Protein AF-0000000076839602 (afdb_homodimer)

Foldseek 3Di:
DCPPPPLLQAAEEEEAEPDDDDPVLLLVCVLQVPLAPDDQSHDNVRYHYHYYHPPPQQQQVLVVVQLVLCVVVVAAEEEEEAPVVCVVPPHDDDPPPDRDPSSVVRYHYDHDQASVRVSVCSRCQVVDPGHGSYYYYYHVVNRYDPVVVVVSRVVVD/DCPPPPLLQAAEEEEAEPDPDDPVLLLVCVLQVPLAPPDQSHDNVRYHYHYYHPPPQQQQVLVVVQLVLCVVVVAAEEEEEAPVVCVVPPHDDDPPPDRDPSSVVRYHYDHDQASVVVSVCSRCQVVDPGHGSYYYYYHVVNRYDPVVRVVSRVVVD

Secondary structure (DSSP, 8-state):
----------EEEEEEE--TT--HHHHHHHHHHHH-SS--SS-GGGEEEEEE-TTSSHHHHHHHHHHHHHHHHSS-EEEEE-HHHHHHS-----TTB---HHHHTTEEEEE--SHHHHHHHHHTGGG-SS--SEEEETTGGGGS-HHHHHHHHHTT-/----------EEEEEEE--SS--HHHHHHHHHHHH-SS--SS-GGGEEEEEE-TTSSHHHHHHHHHHHHHHHHSS-EEEEE-HHHHHHS-----TTB---HHHHTTEEEEE--SHHHHHHHHHTGGG-SS--SEEEETTGGGGS-HHHHHHHHHTT-

InterPro domains:
  IPR027417 P-loop containing nucleoside triphosphate hydrolase [G3DSA:3.40.50.300] (38-150)
  IPR027417 P-loop containing nucleoside triphosphate hydrolase [SSF52540] (46-145)

pLDDT: mean 78.73, std 17.62, range [21.0, 97.44]

Nearest PDB structures (foldseek):
  5im4-assembly1_M  TM=3.358E-01  e=5.693E+00  Candida albicans P37005

Organism: Aegilops tauschii subsp. strangulata (NCBI:txid200361)

Solvent-accessible surface area (backbone atoms only — not comparable to full-atom values): 17401 Å² total; per-residue (Å²): 132,82,71,64,82,70,69,75,65,33,35,36,38,35,26,32,66,58,56,99,77,68,71,63,63,63,47,52,50,52,51,52,61,64,49,29,92,53,79,48,83,44,51,85,64,34,46,27,39,37,34,19,34,83,90,71,51,63,59,22,51,51,50,49,50,43,49,40,49,15,59,72,68,72,35,37,20,39,41,35,32,38,62,70,56,46,72,76,48,59,60,66,69,49,85,57,38,53,69,51,67,74,39,55,70,26,50,43,76,41,75,44,81,36,48,66,50,52,45,54,52,54,51,47,50,82,71,53,88,75,75,38,45,27,42,34,34,53,48,50,64,70,30,46,52,71,72,56,47,49,55,52,56,52,66,78,103,132,81,71,63,81,70,71,73,66,36,36,35,38,36,28,33,66,55,57,94,80,67,69,62,64,60,44,51,50,50,51,51,61,65,50,30,91,52,78,48,83,44,53,83,64,35,46,26,40,38,35,19,34,83,92,72,51,63,58,22,53,51,51,49,48,43,50,40,48,15,59,72,68,71,34,37,20,39,41,34,30,35,61,70,54,46,71,76,50,61,60,64,70,49,82,56,37,53,70,50,67,74,38,55,71,26,51,44,76,43,74,43,81,37,48,66,50,54,44,53,53,54,52,48,49,83,71,51,88,75,74,38,46,27,41,34,34,56,46,50,63,72,31,47,51,73,70,55,48,49,57,55,56,52,66,79,102

Radius of gyration: 19.38 Å; Cα contacts (8 Å, |Δi|>4): 502; chains: 2; bounding box: 63×54×52 Å

Sequence (314 aa):
FYRTAHRHRCLLLISATKSLRLPNISMAERFFSGTSTAAPPFDDAGIILLSGPPCCGKTSLLFQFAINRAAESGRHVVFICSKGRLENSPPFLSQGVEPSLSVLQRIQIKYIEDDEGIRKYFAAFHLLDDFPAAVIVDDFTGFFSERCYHFFLSADHFYRTAHRHRCLLLISATKSLRLPNISMAERFFSGTSTAAPPFDDAGIILLSGPPCCGKTSLLFQFAINRAAESG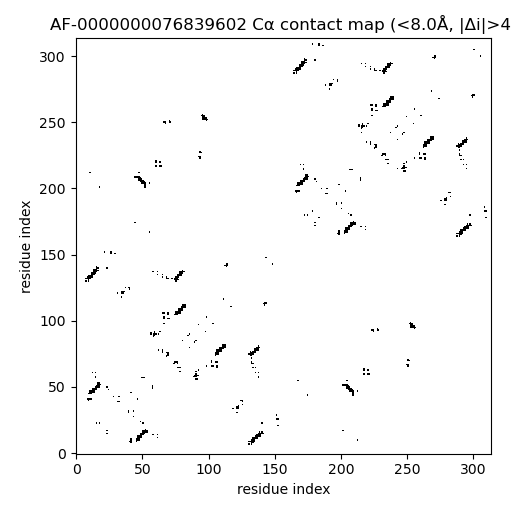RHVVFICSKGRLENSPPFLSQGVEPSLSVLQRIQIKYIEDDEGIRKYFAAFHLLDDFPAAVIVDDFTGFFSERCYHFFLSADH

Structure (mmCIF, N/CA/C/O backbone):
data_AF-0000000076839602-model_v1
#
loop_
_entity.id
_entity.type
_entity.pdbx_description
1 polymer 'AAA+ ATPase domain-containing protein'
#
loop_
_atom_site.group_PDB
_atom_site.id
_atom_site.type_symbol
_atom_site.label_atom_id
_atom_site.label_alt_id
_atom_site.label_comp_id
_atom_site.label_asym_id
_atom_site.label_entity_id
_atom_site.label_seq_id
_atom_site.pdbx_PDB_ins_code
_atom_site.Cartn_x
_atom_site.Cartn_y
_atom_site.Cartn_z
_atom_site.occupancy
_atom_site.B_iso_or_equiv
_atom_site.auth_seq_id
_atom_site.auth_comp_id
_atom_site.auth_asym_id
_atom_site.auth_atom_id
_atom_site.pdbx_PDB_model_num
ATOM 1 N N . PHE A 1 1 ? 33.469 11.156 9.117 1 21.14 1 PHE A N 1
ATOM 2 C CA . PHE A 1 1 ? 32.312 10.234 9.148 1 21.14 1 PHE A CA 1
ATOM 3 C C . PHE A 1 1 ? 31.031 10.961 8.797 1 21.14 1 PHE A C 1
ATOM 5 O O . PHE A 1 1 ? 30.5 11.727 9.602 1 21.14 1 PHE A O 1
ATOM 12 N N . TYR A 1 2 ? 30.984 11.727 7.695 1 21 2 TYR A N 1
ATOM 13 C CA . TYR A 1 2 ? 30.031 12.68 7.133 1 21 2 TYR A CA 1
ATOM 14 C C . TYR A 1 2 ? 28.609 12.109 7.148 1 21 2 TYR A C 1
ATOM 16 O O . TYR A 1 2 ? 28.312 11.148 6.434 1 21 2 TYR A O 1
ATOM 24 N N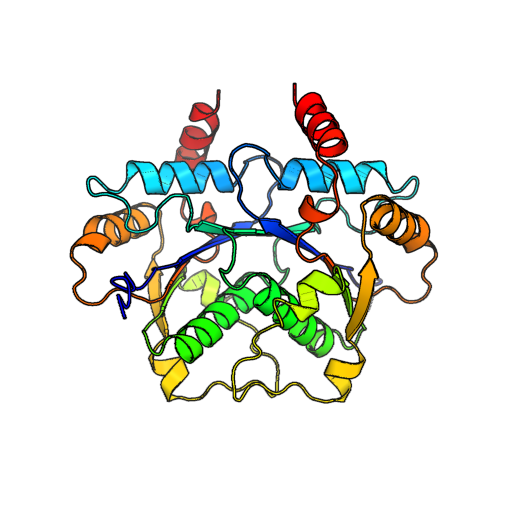 . ARG A 1 3 ? 28.141 11.766 8.352 1 29.61 3 ARG A N 1
ATOM 25 C CA . ARG A 1 3 ? 26.75 11.523 8.68 1 29.61 3 ARG A CA 1
ATOM 26 C C . ARG A 1 3 ? 25.828 12.461 7.898 1 29.61 3 ARG A C 1
ATOM 28 O O . ARG A 1 3 ? 25.844 13.68 8.117 1 29.61 3 ARG A O 1
ATOM 35 N N . THR A 1 4 ? 25.938 12.445 6.574 1 34.78 4 THR A N 1
ATOM 36 C CA . THR A 1 4 ? 25.141 13.25 5.648 1 34.78 4 THR A CA 1
ATOM 37 C C . THR A 1 4 ? 23.844 13.695 6.305 1 34.78 4 THR A C 1
ATOM 39 O O . THR A 1 4 ? 23.297 12.992 7.152 1 34.78 4 THR A O 1
ATOM 42 N N . ALA A 1 5 ? 23.656 14.922 6.57 1 35.88 5 ALA A N 1
ATOM 43 C CA . ALA A 1 5 ? 22.5 15.609 7.109 1 35.88 5 ALA A CA 1
ATOM 44 C C . ALA A 1 5 ? 21.219 14.836 6.805 1 35.88 5 ALA A C 1
ATOM 46 O O . ALA A 1 5 ? 20.812 14.711 5.645 1 35.88 5 ALA A O 1
ATOM 47 N N . HIS A 1 6 ? 20.844 13.727 7.391 1 39.16 6 HIS A N 1
ATOM 48 C CA . HIS A 1 6 ? 19.703 12.812 7.406 1 39.16 6 HIS A CA 1
ATOM 49 C C . HIS A 1 6 ? 18.391 13.562 7.238 1 39.16 6 HIS A C 1
ATOM 51 O O . HIS A 1 6 ? 17.828 14.047 8.219 1 39.16 6 HIS A O 1
ATOM 57 N N . ARG A 1 7 ? 18.391 14.688 6.453 1 46.5 7 ARG A N 1
ATOM 58 C CA . ARG A 1 7 ? 17.094 15.289 6.145 1 46.5 7 ARG A CA 1
ATOM 59 C C . ARG A 1 7 ? 15.977 14.266 6.281 1 46.5 7 ARG A C 1
ATOM 61 O O . ARG A 1 7 ? 15.984 13.234 5.609 1 46.5 7 ARG A O 1
ATOM 68 N N . HIS A 1 8 ? 15.594 14.117 7.5 1 57.19 8 HIS A N 1
ATOM 69 C CA . HIS A 1 8 ? 14.5 13.266 7.957 1 57.19 8 HIS A CA 1
ATOM 70 C C . HIS A 1 8 ? 13.375 13.211 6.93 1 57.19 8 HIS A C 1
ATOM 72 O O . HIS A 1 8 ? 12.664 14.203 6.73 1 57.19 8 HIS A O 1
ATOM 78 N N . ARG A 1 9 ? 13.547 12.383 5.902 1 71.25 9 ARG A N 1
ATOM 79 C CA . ARG A 1 9 ? 12.688 12.219 4.73 1 71.25 9 ARG A CA 1
ATOM 80 C C . ARG A 1 9 ? 11.242 11.961 5.141 1 71.25 9 ARG A C 1
ATOM 82 O O . ARG A 1 9 ? 10.977 11.07 5.953 1 71.25 9 ARG A O 1
ATOM 89 N N . CYS A 1 10 ? 10.477 13.047 4.973 1 86.69 10 CYS A N 1
ATOM 90 C CA . CYS A 1 10 ? 9.031 12.883 5.156 1 86.69 10 CYS A CA 1
ATOM 91 C C . CYS A 1 10 ? 8.406 12.18 3.961 1 86.69 10 CYS A C 1
ATOM 93 O O . CYS A 1 10 ? 8.438 12.695 2.844 1 86.69 10 CYS A O 1
ATOM 95 N N . LEU A 1 11 ? 7.977 10.969 4.203 1 89 11 LEU A N 1
ATOM 96 C CA . LEU A 1 11 ? 7.309 10.234 3.137 1 89 11 LEU A CA 1
ATOM 97 C C . LEU A 1 11 ? 5.848 10.648 3.016 1 89 11 LEU A C 1
ATOM 99 O O . LEU A 1 11 ? 5.188 10.922 4.023 1 89 11 LEU A O 1
ATOM 103 N N . LEU A 1 12 ? 5.422 10.781 1.768 1 91.19 12 LEU A N 1
ATOM 104 C CA . LEU A 1 12 ? 4.004 11 1.506 1 91.19 12 LEU A CA 1
ATOM 105 C C . LEU A 1 12 ? 3.363 9.742 0.917 1 91.19 12 LEU A C 1
ATOM 107 O O . LEU A 1 12 ? 3.768 9.281 -0.152 1 91.19 12 LEU A O 1
ATOM 111 N N . LEU A 1 13 ? 2.463 9.141 1.661 1 93.12 13 LEU A N 1
ATOM 112 C CA . LEU A 1 13 ? 1.705 7.977 1.21 1 93.12 13 LEU A CA 1
ATOM 113 C C . LEU A 1 13 ? 0.245 8.344 0.964 1 93.12 13 LEU A C 1
ATOM 115 O O . LEU A 1 13 ? -0.439 8.828 1.868 1 93.12 13 LEU A O 1
ATOM 119 N N . ILE A 1 14 ? -0.219 8.133 -0.262 1 92.81 14 ILE A N 1
ATOM 120 C CA . ILE A 1 14 ? -1.594 8.461 -0.619 1 92.81 14 ILE A CA 1
ATOM 121 C C . ILE A 1 14 ? -2.309 7.211 -1.132 1 92.81 14 ILE A C 1
ATOM 123 O O . ILE A 1 14 ? -1.711 6.391 -1.832 1 92.81 14 ILE A O 1
ATOM 127 N N . SER A 1 15 ? -3.557 7.023 -0.733 1 92.69 15 SER A N 1
ATOM 128 C CA . SER A 1 15 ? -4.375 5.984 -1.344 1 92.69 15 SER A CA 1
ATOM 129 C C . SER A 1 15 ? -5.473 6.582 -2.217 1 92.69 15 SER A C 1
ATOM 131 O O . SER A 1 15 ? -5.883 7.727 -2.01 1 92.69 15 SER A O 1
ATOM 133 N N . ALA A 1 16 ? -5.812 5.809 -3.23 1 88.56 16 ALA A N 1
ATOM 134 C CA . ALA A 1 16 ? -6.887 6.215 -4.133 1 88.56 16 ALA A CA 1
ATOM 135 C C . ALA A 1 16 ? -7.68 5.008 -4.621 1 88.56 16 ALA A C 1
ATOM 137 O O . ALA A 1 16 ? -7.141 3.904 -4.734 1 88.56 16 ALA A O 1
ATOM 138 N N . THR A 1 17 ? -8.969 5.113 -4.715 1 81.62 17 THR A N 1
ATOM 139 C CA . THR A 1 17 ? -9.805 4.066 -5.293 1 81.62 17 THR A CA 1
ATOM 140 C C . THR A 1 17 ? -9.719 4.094 -6.816 1 81.62 17 THR A C 1
ATOM 142 O O . THR A 1 17 ? -9.742 5.164 -7.426 1 81.62 17 THR A O 1
ATOM 145 N N . LYS A 1 18 ? -9.172 2.779 -7.336 1 66.81 18 LYS A N 1
ATOM 146 C CA . LYS A 1 18 ? -9.078 2.619 -8.781 1 66.81 18 LYS A CA 1
ATOM 147 C C . LYS A 1 18 ? -10.438 2.791 -9.445 1 66.81 18 LYS A C 1
ATOM 149 O O . LYS A 1 18 ? -11.43 2.197 -9.008 1 66.81 18 LYS A O 1
ATOM 154 N N . SER A 1 19 ? -10.977 3.807 -9.602 1 55.72 19 SER A N 1
ATOM 155 C CA . SER A 1 19 ? -12.117 3.848 -10.508 1 55.72 19 SER A CA 1
ATOM 156 C C . SER A 1 19 ? -11.664 3.898 -11.961 1 55.72 19 SER A C 1
ATOM 158 O O . SER A 1 19 ? -10.5 4.168 -12.25 1 55.72 19 SER A O 1
ATOM 160 N N . LEU A 1 20 ? -12.438 3.342 -13.023 1 47 20 LEU A N 1
ATOM 161 C CA . LEU A 1 20 ? -12.25 3.26 -14.469 1 47 20 LEU A CA 1
ATOM 162 C C . LEU A 1 20 ? -11.18 4.242 -14.93 1 47 20 LEU A C 1
ATOM 164 O O . LEU A 1 20 ? -10.539 4.027 -15.969 1 47 20 LEU A O 1
ATOM 168 N N . ARG A 1 21 ? -11.297 5.512 -14.852 1 41.84 21 ARG A N 1
ATOM 169 C CA . ARG A 1 21 ? -10.773 6.512 -15.773 1 41.84 21 ARG A CA 1
ATOM 170 C C . ARG A 1 21 ? -9.453 7.094 -15.266 1 41.84 21 ARG A C 1
ATOM 172 O O . ARG A 1 21 ? -8.789 7.848 -15.977 1 41.84 21 ARG A O 1
ATOM 179 N N . LEU A 1 22 ? -9.133 7.676 -14.062 1 47.19 22 LEU A N 1
ATOM 180 C CA . LEU A 1 22 ? -8.156 8.742 -13.875 1 47.19 22 LEU A CA 1
ATOM 181 C C . LEU A 1 22 ? -6.859 8.188 -13.289 1 47.19 22 LEU A C 1
ATOM 183 O O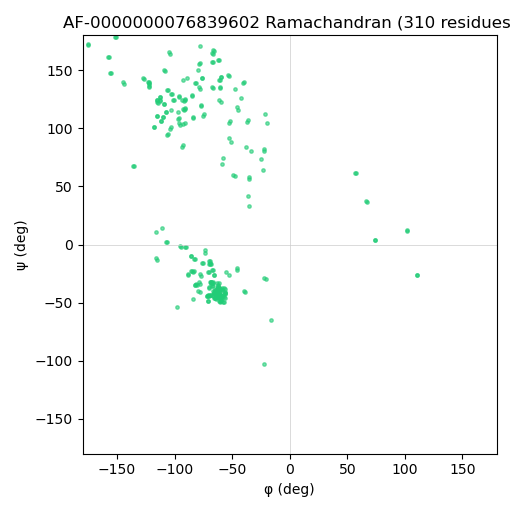 . LEU A 1 22 ? -6.887 7.414 -12.328 1 47.19 22 LEU A O 1
ATOM 187 N N . PRO A 1 23 ? -5.824 8.336 -14.156 1 52.59 23 PRO A N 1
ATOM 188 C CA . PRO A 1 23 ? -4.5 7.996 -13.625 1 52.59 23 PRO A CA 1
ATOM 189 C C . PRO A 1 23 ? -4.188 8.719 -12.32 1 52.59 23 PRO A C 1
ATOM 191 O O . PRO A 1 23 ? -4.074 9.945 -12.297 1 52.59 23 PRO A O 1
ATOM 194 N N . ASN A 1 24 ? -4.457 8.219 -11.039 1 60.06 24 ASN A N 1
ATOM 195 C CA . ASN A 1 24 ? -4.422 8.766 -9.695 1 60.06 24 ASN A CA 1
ATOM 196 C C . ASN A 1 24 ? -3.053 9.352 -9.359 1 60.06 24 ASN A C 1
ATOM 198 O O . ASN A 1 24 ? -2.961 10.406 -8.727 1 60.06 24 ASN A O 1
ATOM 202 N N . ILE A 1 25 ? -2.02 8.898 -10.031 1 69.06 25 ILE A N 1
ATOM 203 C CA . ILE A 1 25 ? -0.701 9.375 -9.625 1 69.06 25 ILE A CA 1
ATOM 204 C C . ILE A 1 25 ? -0.453 10.766 -10.211 1 69.06 25 ILE A C 1
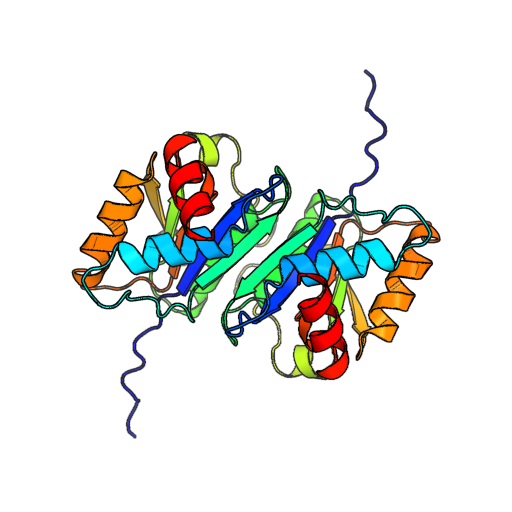ATOM 206 O O . ILE A 1 25 ? 0.124 11.625 -9.547 1 69.06 25 ILE A O 1
ATOM 210 N N . SER A 1 26 ? -0.88 10.914 -11.43 1 70.12 26 SER A N 1
ATOM 211 C CA . SER A 1 26 ? -0.687 12.211 -12.078 1 70.12 26 SER A CA 1
ATOM 212 C C . SER A 1 26 ? -1.43 13.312 -11.336 1 70.12 26 SER A C 1
ATOM 214 O O . SER A 1 26 ? -0.924 14.43 -11.211 1 70.12 26 SER A O 1
ATOM 216 N N . MET A 1 27 ? -2.6 12.977 -10.836 1 73.69 27 MET A N 1
ATOM 217 C CA . MET A 1 27 ? -3.385 13.961 -10.094 1 73.69 27 MET A CA 1
ATOM 218 C C . MET A 1 27 ? -2.668 14.367 -8.812 1 73.69 27 MET A C 1
ATOM 220 O O . MET A 1 27 ? -2.59 15.555 -8.484 1 73.69 27 MET A O 1
ATOM 224 N N . ALA A 1 28 ? -2.189 13.359 -8.133 1 76.38 28 ALA A N 1
ATOM 225 C CA . ALA A 1 28 ? -1.486 13.625 -6.883 1 76.38 28 ALA A CA 1
ATOM 226 C C . ALA A 1 28 ? -0.243 14.477 -7.121 1 76.38 28 ALA A C 1
ATOM 228 O O . ALA A 1 28 ? 0.012 15.438 -6.391 1 76.38 28 ALA A O 1
ATOM 229 N N . GLU A 1 29 ? 0.47 14.125 -8.117 1 75.81 29 GLU A N 1
ATOM 230 C CA . GLU A 1 29 ? 1.682 14.875 -8.445 1 75.81 29 GLU A CA 1
ATOM 231 C C . GLU A 1 29 ? 1.363 16.328 -8.766 1 75.81 29 GLU A C 1
ATOM 233 O O . GLU A 1 29 ? 2.053 17.234 -8.305 1 75.81 29 GLU A O 1
ATOM 238 N N . ARG A 1 30 ? 0.396 16.562 -9.539 1 76 30 ARG A N 1
ATOM 239 C CA . ARG A 1 30 ? 0.004 17.922 -9.914 1 76 30 ARG A CA 1
ATOM 240 C C . ARG A 1 30 ? -0.477 18.703 -8.703 1 76 30 ARG A C 1
ATOM 242 O O . ARG A 1 30 ? -0.178 19.891 -8.578 1 76 30 ARG A O 1
ATOM 249 N N . PHE A 1 31 ? -1.227 18.031 -7.992 1 77.44 31 PHE A N 1
ATOM 250 C CA . PHE A 1 31 ? -1.774 18.688 -6.809 1 77.44 31 PHE A CA 1
ATOM 251 C C . PHE A 1 31 ? -0.658 19.156 -5.883 1 77.44 31 PHE A C 1
ATOM 253 O O . PHE A 1 31 ? -0.656 20.297 -5.434 1 77.44 31 PHE A O 1
ATOM 260 N N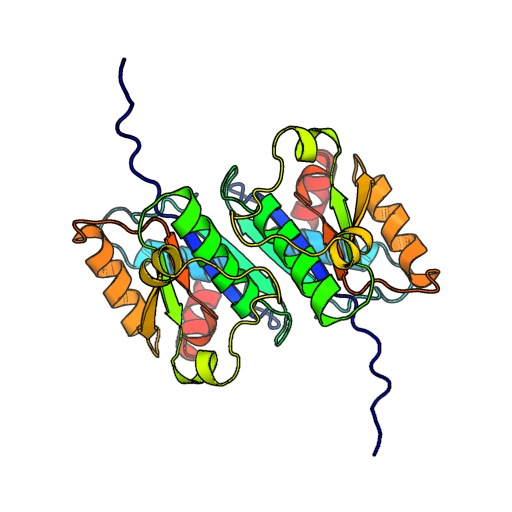 . PHE A 1 32 ? 0.272 18.312 -5.629 1 77.88 32 PHE A N 1
ATOM 261 C CA . PHE A 1 32 ? 1.293 18.625 -4.633 1 77.88 32 PHE A CA 1
ATOM 262 C C . PHE A 1 32 ? 2.428 19.422 -5.258 1 77.88 32 PHE A C 1
ATOM 264 O O . PHE A 1 32 ? 3.205 20.062 -4.547 1 77.88 32 PHE A O 1
ATOM 271 N N . SER A 1 33 ? 2.57 19.312 -6.543 1 71.69 33 SER A N 1
ATOM 272 C CA . SER A 1 33 ? 3.533 20.188 -7.207 1 71.69 33 SER A CA 1
ATOM 273 C C . SER A 1 33 ? 3.051 21.641 -7.215 1 71.69 33 SER A C 1
ATOM 275 O O . SER A 1 33 ? 3.859 22.562 -7.195 1 71.69 33 SER A O 1
ATOM 277 N N . GLY A 1 34 ? 1.78 21.797 -7.383 1 63.5 34 GLY A N 1
ATOM 278 C CA . GLY A 1 34 ? 1.232 23.141 -7.492 1 63.5 34 GLY A CA 1
ATOM 279 C C . GLY A 1 34 ? 1.022 23.812 -6.148 1 63.5 34 GLY A C 1
ATOM 280 O O . GLY A 1 34 ? 0.816 25.031 -6.082 1 63.5 34 GLY A O 1
ATOM 281 N N . THR A 1 35 ? 0.708 23.094 -5.223 1 56.53 35 THR A N 1
ATOM 282 C CA . THR A 1 35 ? 0.281 23.672 -3.953 1 56.53 35 THR A CA 1
ATOM 283 C C . THR A 1 35 ? 1.433 24.406 -3.283 1 56.53 35 THR A C 1
ATOM 285 O O . THR A 1 35 ? 1.208 25.312 -2.48 1 56.53 35 THR A O 1
ATOM 288 N N . SER A 1 36 ? 2.676 23.797 -3.258 1 53.84 36 SER A N 1
ATOM 289 C CA . SER A 1 36 ? 3.617 24.484 -2.375 1 53.84 36 SER A CA 1
ATOM 290 C C . SER A 1 36 ? 4.406 25.547 -3.129 1 53.84 36 SER A C 1
ATOM 292 O O . SER A 1 36 ? 4.953 25.281 -4.199 1 53.84 36 SER A O 1
ATOM 294 N N . THR A 1 37 ? 4.102 26.844 -2.965 1 51.75 37 THR A N 1
ATOM 295 C CA . THR A 1 37 ? 5.051 27.891 -3.314 1 51.75 37 THR A CA 1
ATOM 296 C C . THR A 1 37 ? 6.473 27.484 -2.92 1 51.75 37 THR A C 1
ATOM 298 O O . THR A 1 37 ? 7.441 27.922 -3.547 1 51.75 37 THR A O 1
ATOM 301 N N . ALA A 1 38 ? 6.684 26.875 -1.819 1 55.12 38 ALA A N 1
ATOM 302 C CA . ALA A 1 38 ? 7.977 26.391 -1.348 1 55.12 38 ALA A CA 1
ATOM 303 C C . ALA A 1 38 ? 8.195 24.938 -1.758 1 55.12 38 ALA A C 1
ATOM 305 O O . ALA A 1 38 ? 7.246 24.234 -2.111 1 55.12 38 ALA A O 1
ATOM 306 N N . ALA A 1 39 ? 9.328 24.609 -2.102 1 54.03 39 ALA A N 1
ATOM 307 C CA . ALA A 1 39 ? 9.75 23.281 -2.545 1 54.03 39 ALA A CA 1
ATOM 308 C C . ALA A 1 39 ? 9.039 22.188 -1.761 1 54.03 39 ALA A C 1
ATOM 310 O O . ALA A 1 39 ? 8.984 22.234 -0.529 1 54.03 39 ALA A O 1
ATOM 311 N N . PRO A 1 40 ? 8.062 21.547 -2.449 1 55.59 40 PRO A N 1
ATOM 312 C CA . PRO A 1 40 ? 7.363 20.516 -1.685 1 55.59 40 PRO A CA 1
ATOM 313 C C . PRO A 1 40 ? 8.32 19.609 -0.909 1 55.59 40 PRO A C 1
ATOM 315 O O . PRO A 1 40 ? 9.43 19.344 -1.371 1 55.59 40 PRO A O 1
ATOM 318 N N . PRO A 1 41 ? 8.18 19.625 0.457 1 55.75 41 PRO A N 1
ATOM 319 C CA . PRO A 1 41 ? 9.102 18.812 1.259 1 55.75 41 PRO A CA 1
ATOM 320 C C . PRO A 1 41 ? 9.273 17.406 0.711 1 55.75 41 PRO A C 1
ATOM 322 O O . PRO A 1 41 ? 10.148 16.656 1.173 1 55.75 41 PRO A O 1
ATOM 325 N N . PHE A 1 42 ? 8.219 17.016 -0.15 1 57.78 42 PHE A N 1
ATOM 326 C CA . PHE A 1 42 ? 8.406 15.672 -0.709 1 57.78 42 PHE A CA 1
ATOM 327 C C . PHE A 1 42 ? 8.789 15.758 -2.182 1 57.78 42 PHE A C 1
ATOM 329 O O . PHE A 1 42 ? 8.219 16.547 -2.936 1 57.78 42 PHE A O 1
ATOM 336 N N . ASP A 1 43 ? 10 15.734 -2.402 1 55.66 43 ASP A N 1
ATOM 337 C CA . ASP A 1 43 ? 10.312 15.625 -3.822 1 55.66 43 ASP A CA 1
ATOM 338 C C . ASP A 1 43 ? 9.477 14.531 -4.484 1 55.66 43 ASP A C 1
ATOM 340 O O . ASP A 1 43 ? 9.016 13.602 -3.82 1 55.66 43 ASP A O 1
ATOM 344 N N . ASP A 1 44 ? 8.797 14.703 -5.715 1 55.72 44 ASP A N 1
ATOM 345 C CA . ASP A 1 44 ? 8.086 13.688 -6.488 1 55.72 44 ASP A CA 1
ATOM 346 C C . ASP A 1 44 ? 8.586 12.289 -6.145 1 55.72 44 ASP A C 1
ATOM 348 O O . ASP A 1 44 ? 7.805 11.336 -6.121 1 55.72 44 ASP A O 1
ATOM 352 N N . ALA A 1 45 ? 9.867 12.328 -5.762 1 57.12 45 ALA A N 1
ATOM 353 C CA . ALA A 1 45 ? 10.547 11.062 -5.523 1 57.12 45 ALA A CA 1
ATOM 354 C C . ALA A 1 45 ? 10.07 10.422 -4.223 1 57.12 45 ALA A C 1
ATOM 356 O O . ALA A 1 45 ? 10.211 9.211 -4.035 1 57.12 45 ALA A O 1
ATOM 357 N N . GLY A 1 46 ? 9.219 11.188 -3.531 1 74.06 46 GLY A N 1
ATOM 358 C CA . GLY A 1 46 ? 8.914 10.625 -2.227 1 74.06 46 GLY A CA 1
ATOM 359 C C . GLY A 1 46 ? 7.461 10.242 -2.061 1 74.06 46 GLY A C 1
ATOM 360 O O . GLY A 1 46 ? 7.02 9.922 -0.954 1 74.06 46 GLY A O 1
ATOM 361 N N . ILE A 1 47 ? 6.66 10.234 -3.182 1 84.19 47 ILE A N 1
ATOM 362 C CA . ILE A 1 47 ? 5.234 9.945 -3.098 1 84.19 47 ILE A CA 1
ATOM 363 C C . ILE A 1 47 ? 4.996 8.453 -3.297 1 84.19 47 ILE A C 1
ATOM 365 O O . ILE A 1 47 ? 5.43 7.875 -4.297 1 84.19 47 ILE A O 1
ATOM 369 N N . ILE A 1 48 ? 4.379 7.887 -2.346 1 90.19 48 ILE A N 1
ATOM 370 C CA . ILE A 1 48 ? 3.932 6.5 -2.432 1 90.19 48 ILE A CA 1
ATOM 371 C C . ILE A 1 48 ? 2.432 6.457 -2.713 1 90.19 48 ILE A C 1
ATOM 373 O O . ILE A 1 48 ? 1.649 7.145 -2.051 1 90.19 48 ILE A O 1
ATOM 377 N N . LEU A 1 49 ? 2.039 5.715 -3.689 1 90.06 49 LEU A N 1
ATOM 378 C CA . LEU A 1 49 ? 0.636 5.621 -4.074 1 90.06 49 LEU A CA 1
ATOM 379 C C . LEU A 1 49 ? 0.104 4.211 -3.859 1 90.06 49 LEU A C 1
ATOM 381 O O . LEU A 1 49 ? 0.699 3.238 -4.332 1 90.06 49 LEU A O 1
ATOM 385 N N . LEU A 1 50 ? -0.909 4.078 -3.145 1 91.94 50 LEU A N 1
ATOM 386 C CA . LEU A 1 50 ? -1.68 2.852 -2.977 1 91.94 50 LEU A CA 1
ATOM 387 C C . LEU A 1 50 ? -3.049 2.975 -3.637 1 91.94 50 LEU A C 1
ATOM 389 O O . LEU A 1 50 ? -3.912 3.713 -3.152 1 91.94 50 LEU A O 1
ATOM 393 N N . SER A 1 51 ? -3.25 2.242 -4.738 1 89.81 51 SER A N 1
ATOM 394 C CA . SER A 1 51 ? -4.508 2.318 -5.477 1 89.81 51 SER A CA 1
ATOM 395 C C . SER A 1 51 ? -5.164 0.949 -5.59 1 89.81 51 SER A C 1
ATOM 397 O O . SER A 1 51 ? -4.484 -0.06 -5.781 1 89.81 51 SER A O 1
ATOM 399 N N . GLY A 1 52 ? -6.461 0.868 -5.453 1 87.38 52 GLY A N 1
ATOM 400 C CA . GLY A 1 52 ? -7.215 -0.372 -5.547 1 87.38 52 GLY A CA 1
ATOM 401 C C . GLY A 1 52 ? -8.719 -0.165 -5.453 1 87.38 52 GLY A C 1
ATOM 402 O O . GLY A 1 52 ? -9.18 0.958 -5.246 1 87.38 52 GLY A O 1
ATOM 403 N N . PRO A 1 53 ? -9.469 -1.234 -5.691 1 84.75 53 PRO A N 1
ATOM 404 C CA . PRO A 1 53 ? -10.922 -1.13 -5.613 1 84.75 53 PRO A CA 1
ATOM 405 C C . PRO A 1 53 ? -11.422 -0.843 -4.199 1 84.75 53 PRO A C 1
ATOM 407 O O . PRO A 1 53 ? -10.633 -0.856 -3.25 1 84.75 53 PRO A O 1
ATOM 410 N N . PRO A 1 54 ? -12.75 -0.443 -4.07 1 84.19 54 PRO A N 1
ATOM 411 C CA . PRO A 1 54 ? -13.305 -0.236 -2.73 1 84.19 54 PRO A CA 1
ATOM 412 C C . PRO A 1 54 ? -13.25 -1.494 -1.867 1 84.19 54 PRO A C 1
ATOM 414 O O . PRO A 1 54 ? -13.289 -2.609 -2.393 1 84.19 54 PRO A O 1
ATOM 417 N N . CYS A 1 55 ? -13.016 -1.317 -0.6 1 83.56 55 CYS A N 1
ATOM 418 C CA . CYS A 1 55 ? -13.117 -2.381 0.394 1 83.56 55 CYS A CA 1
ATOM 419 C C . CYS A 1 55 ? -12.055 -3.449 0.164 1 83.56 55 CYS A C 1
ATOM 421 O O . CYS A 1 55 ? -12.352 -4.645 0.241 1 83.56 55 CYS A O 1
ATOM 423 N N . CYS A 1 56 ? -10.914 -3.027 -0.223 1 85.88 56 CYS A N 1
ATOM 424 C CA . CYS A 1 56 ? -9.859 -4.016 -0.427 1 85.88 56 CYS A CA 1
ATOM 425 C C . CYS A 1 56 ? -8.812 -3.932 0.68 1 85.88 56 CYS A C 1
ATOM 427 O O . CYS A 1 56 ? -7.789 -4.617 0.625 1 85.88 56 CYS A O 1
ATOM 429 N N . GLY A 1 57 ? -9.031 -3.043 1.646 1 87.69 57 GLY A N 1
ATOM 430 C CA . GLY A 1 57 ? -8.141 -3.004 2.793 1 87.69 57 GLY A CA 1
ATOM 431 C C . GLY A 1 57 ? -7.137 -1.869 2.73 1 87.69 57 GLY A C 1
ATOM 432 O O . GLY A 1 57 ? -6.164 -1.849 3.49 1 87.69 57 GLY A O 1
ATOM 433 N N . LYS A 1 58 ? -7.246 -0.879 1.852 1 91.25 58 LYS A N 1
ATOM 434 C CA . LYS A 1 58 ? -6.305 0.226 1.698 1 91.25 58 LYS A CA 1
ATOM 435 C C . LYS A 1 58 ? -6.133 0.989 3.01 1 91.25 58 LYS A C 1
ATOM 437 O O . LYS A 1 58 ? -5.008 1.237 3.447 1 91.25 58 LYS A O 1
ATOM 442 N N . THR A 1 59 ? -7.316 1.297 3.715 1 92.38 59 THR A N 1
ATOM 443 C CA . THR A 1 59 ? -7.273 2.064 4.953 1 92.38 59 THR A CA 1
ATOM 444 C C . THR A 1 59 ? -6.473 1.324 6.02 1 92.38 59 THR A C 1
ATOM 446 O O . THR A 1 59 ? -5.637 1.922 6.703 1 92.38 59 THR A O 1
ATOM 449 N N . SER A 1 60 ? -6.672 0.071 6.117 1 89.75 60 SER A N 1
ATOM 450 C CA . SER A 1 60 ? -5.941 -0.741 7.086 1 89.75 60 SER A CA 1
ATOM 451 C C . SER A 1 60 ? -4.449 -0.761 6.777 1 89.75 60 SER A C 1
ATOM 453 O O . SER A 1 60 ? -3.619 -0.671 7.688 1 89.75 60 SER A O 1
ATOM 455 N N . LEU A 1 61 ? -4.09 -0.869 5.551 1 91.06 61 LEU A N 1
ATOM 456 C CA . LEU A 1 61 ? -2.688 -0.891 5.148 1 91.06 61 LEU A CA 1
ATOM 457 C C . LEU A 1 61 ? -2.018 0.447 5.438 1 91.06 61 LEU A C 1
ATOM 459 O O . LEU A 1 61 ? -0.868 0.486 5.883 1 91.06 61 LEU A O 1
ATOM 463 N N . LEU A 1 62 ? -2.691 1.497 5.191 1 94 62 LEU A N 1
ATOM 464 C CA . LEU A 1 62 ? -2.166 2.824 5.488 1 94 62 LEU A CA 1
ATOM 465 C C . LEU A 1 62 ? -1.882 2.975 6.977 1 94 62 LEU A C 1
ATOM 467 O O . LEU A 1 62 ? -0.839 3.506 7.363 1 94 62 LEU A O 1
ATOM 471 N N . PHE A 1 63 ? -2.828 2.523 7.723 1 91.69 63 PHE A N 1
ATOM 472 C CA . PHE A 1 63 ? -2.65 2.631 9.164 1 91.69 63 PHE A CA 1
ATOM 473 C C . PHE A 1 63 ? -1.476 1.778 9.633 1 91.69 63 PHE A C 1
ATOM 475 O O . PHE A 1 63 ? -0.718 2.184 10.516 1 91.69 63 PHE A O 1
ATOM 482 N N . GLN A 1 64 ? -1.318 0.668 9.102 1 87.19 64 GLN A N 1
ATOM 483 C CA . GLN A 1 64 ? -0.17 -0.176 9.414 1 87.19 64 GLN A CA 1
ATOM 484 C C . GLN A 1 64 ? 1.139 0.518 9.047 1 87.19 64 GLN A C 1
ATOM 486 O O . GLN A 1 64 ? 2.127 0.417 9.773 1 87.19 64 GLN A O 1
ATOM 491 N N . PHE A 1 65 ? 1.183 1.154 7.875 1 90.94 65 PHE A N 1
ATOM 492 C CA . PHE A 1 65 ? 2.355 1.933 7.492 1 90.94 65 PHE A CA 1
ATOM 493 C C . PHE A 1 65 ? 2.67 2.99 8.539 1 90.94 65 PHE A C 1
ATOM 495 O O . PHE A 1 65 ? 3.832 3.199 8.891 1 90.94 65 PHE A O 1
ATOM 502 N N . ALA A 1 66 ? 1.605 3.615 9.016 1 93.12 66 ALA A N 1
ATOM 503 C CA . ALA A 1 66 ? 1.78 4.637 10.047 1 93.12 66 ALA A CA 1
ATOM 504 C C . ALA A 1 66 ? 2.434 4.047 11.297 1 93.12 66 ALA A C 1
ATOM 506 O O . ALA A 1 66 ? 3.391 4.617 11.828 1 93.12 66 ALA A O 1
ATOM 507 N N . ILE A 1 67 ? 1.979 2.943 11.68 1 90.12 67 ILE A N 1
ATOM 508 C CA . ILE A 1 67 ? 2.492 2.281 12.875 1 90.12 67 ILE A CA 1
ATOM 509 C C . ILE A 1 67 ? 3.953 1.895 12.664 1 90.12 67 ILE A C 1
ATOM 511 O O . ILE A 1 67 ? 4.805 2.176 13.508 1 90.12 67 ILE A O 1
ATOM 515 N N . ASN A 1 68 ? 4.254 1.312 11.531 1 86.38 68 ASN A N 1
ATOM 516 C CA . ASN A 1 68 ? 5.617 0.877 11.242 1 86.38 68 ASN A CA 1
ATOM 517 C C . ASN A 1 68 ? 6.582 2.059 11.18 1 86.38 68 ASN A C 1
ATOM 519 O O . ASN A 1 68 ? 7.68 1.997 11.727 1 86.38 68 ASN A O 1
ATOM 523 N N . ARG A 1 69 ? 6.113 3.084 10.492 1 89.81 69 ARG A N 1
ATOM 524 C CA . ARG A 1 69 ? 6.965 4.258 10.328 1 89.81 69 ARG A CA 1
ATOM 525 C C . ARG A 1 69 ? 7.223 4.945 11.664 1 89.81 69 ARG A C 1
ATOM 527 O O . ARG A 1 69 ? 8.344 5.375 11.938 1 89.81 69 ARG A O 1
ATOM 534 N N . ALA A 1 70 ? 6.207 5.047 12.461 1 92 70 ALA A N 1
ATOM 535 C CA . ALA A 1 70 ? 6.363 5.637 13.789 1 92 70 ALA A CA 1
ATOM 536 C C . ALA A 1 70 ? 7.309 4.809 14.648 1 92 70 ALA A C 1
ATOM 538 O O . ALA A 1 70 ? 8.156 5.359 15.352 1 92 70 ALA A O 1
ATOM 539 N N . ALA A 1 71 ? 7.172 3.561 14.547 1 87.81 71 ALA A N 1
ATOM 540 C CA . ALA A 1 71 ? 8.008 2.662 15.336 1 87.81 71 ALA A CA 1
ATOM 541 C C . ALA A 1 71 ? 9.461 2.715 14.875 1 87.81 71 ALA A C 1
ATOM 543 O O . ALA A 1 71 ? 10.383 2.76 15.695 1 87.81 71 ALA A O 1
ATOM 544 N N . GLU A 1 72 ? 9.672 2.711 13.625 1 84.75 72 GLU A N 1
ATOM 545 C CA . GLU A 1 72 ? 11.008 2.664 13.039 1 84.75 72 GLU A CA 1
ATOM 546 C C . GLU A 1 72 ? 11.742 3.986 13.234 1 84.75 72 GLU A C 1
ATOM 548 O O . GLU A 1 72 ? 12.93 3.998 13.555 1 84.75 72 GLU A O 1
ATOM 553 N N . SER A 1 73 ? 11.078 5.102 13 1 87.31 73 SER A N 1
ATOM 554 C CA . SER A 1 73 ? 11.734 6.402 12.961 1 87.31 73 SER A CA 1
ATOM 555 C C . SER A 1 73 ? 11.789 7.039 14.344 1 87.31 73 SER A C 1
ATOM 557 O O . SER A 1 73 ? 12.633 7.902 14.602 1 87.31 73 SER A O 1
ATOM 559 N N . GLY A 1 74 ? 10.859 6.648 15.164 1 90.31 74 GLY A N 1
ATOM 560 C CA . GLY A 1 74 ? 10.734 7.328 16.438 1 90.31 74 GLY A CA 1
ATOM 561 C C . GLY A 1 74 ? 10.117 8.711 16.328 1 90.31 74 GLY A C 1
ATOM 562 O O . GLY A 1 74 ? 10.039 9.438 17.312 1 90.31 74 GLY A O 1
ATOM 563 N N . ARG A 1 75 ? 9.719 9.062 15.156 1 94.25 75 ARG A N 1
ATOM 564 C CA . ARG A 1 75 ? 9.094 10.352 14.883 1 94.25 75 ARG A CA 1
ATOM 565 C C . ARG A 1 75 ? 7.59 10.195 14.688 1 94.25 75 ARG A C 1
ATOM 567 O O . ARG A 1 75 ? 7.082 9.07 14.602 1 94.25 75 ARG A O 1
ATOM 574 N N . HIS A 1 76 ? 6.883 11.312 14.734 1 96.25 76 HIS A N 1
ATOM 575 C CA . HIS A 1 76 ? 5.434 11.25 14.586 1 96.25 76 HIS A CA 1
ATOM 576 C C . HIS A 1 76 ? 5.031 11.086 13.125 1 96.25 76 HIS A C 1
ATOM 578 O O . HIS A 1 76 ? 5.82 11.375 12.227 1 96.25 76 HIS A O 1
ATOM 584 N N . VAL A 1 77 ? 3.836 10.516 12.922 1 96.06 77 VAL A N 1
ATOM 585 C CA . VAL A 1 77 ? 3.215 10.336 11.609 1 96.06 77 VAL A CA 1
ATOM 586 C C . VAL A 1 77 ? 1.857 11.039 11.586 1 96.06 77 VAL A C 1
ATOM 588 O O . VAL A 1 77 ? 1.097 10.969 12.555 1 96.06 77 VAL A O 1
ATOM 591 N N . VAL A 1 78 ? 1.621 11.75 10.492 1 97.19 78 VAL A N 1
ATOM 592 C CA . VAL A 1 78 ? 0.324 12.398 10.336 1 97.19 78 VAL A CA 1
ATOM 593 C C . VAL A 1 78 ? -0.562 11.57 9.406 1 97.19 78 VAL A C 1
ATOM 595 O O . VAL A 1 78 ? -0.152 11.219 8.297 1 97.19 78 VAL A O 1
ATOM 598 N N . PHE A 1 79 ? -1.765 11.195 9.891 1 97.25 79 PHE A N 1
ATOM 599 C CA . PHE A 1 79 ? -2.758 10.43 9.148 1 97.25 79 PHE A CA 1
ATOM 600 C C . PHE A 1 79 ? -3.979 11.281 8.836 1 97.25 79 PHE A C 1
ATOM 602 O O . PHE A 1 79 ? -4.781 11.578 9.719 1 97.25 79 PHE A O 1
ATOM 609 N N . ILE A 1 80 ? -4.07 11.664 7.562 1 97.44 80 ILE A N 1
ATOM 610 C CA . ILE A 1 80 ? -5.156 12.547 7.137 1 97.44 80 ILE A CA 1
ATOM 611 C C . ILE A 1 80 ? -6.297 11.711 6.562 1 97.44 80 ILE A C 1
ATOM 613 O O . ILE A 1 80 ? -6.086 10.891 5.66 1 97.44 80 ILE A O 1
ATOM 617 N N . CYS A 1 81 ? -7.508 11.875 7.012 1 96.88 81 CYS A N 1
ATOM 618 C CA . CYS A 1 81 ? -8.695 11.18 6.52 1 96.88 81 CYS A CA 1
ATOM 619 C C . CYS A 1 81 ? -9.961 11.969 6.852 1 96.88 81 CYS A C 1
ATOM 621 O O . CYS A 1 81 ? -9.914 12.945 7.602 1 96.88 81 CYS A O 1
ATOM 623 N N . SER A 1 82 ? -11.016 11.656 6.164 1 95.5 82 SER A N 1
ATOM 624 C CA . SER A 1 82 ? -12.312 12.18 6.574 1 95.5 82 SER A CA 1
ATOM 625 C C . SER A 1 82 ? -12.852 11.438 7.789 1 95.5 82 SER A C 1
ATOM 627 O O . SER A 1 82 ? -12.672 10.219 7.91 1 95.5 82 SER A O 1
ATOM 629 N N . LYS A 1 83 ? -13.508 12.148 8.656 1 93.69 83 LYS A N 1
ATOM 630 C CA . LYS A 1 83 ? -14.039 11.547 9.875 1 93.69 83 LYS A CA 1
ATOM 631 C C . LYS A 1 83 ? -15.047 10.453 9.547 1 93.69 83 LYS A C 1
ATOM 633 O O . LYS A 1 83 ? -14.969 9.344 10.086 1 93.69 83 LYS A O 1
ATOM 638 N N . GLY A 1 84 ? -15.992 10.766 8.664 1 92.31 84 GLY A N 1
ATOM 639 C CA . GLY A 1 84 ? -17.016 9.805 8.281 1 92.31 84 GLY A CA 1
ATOM 640 C C . GLY A 1 84 ? -16.438 8.539 7.672 1 92.31 84 GLY A C 1
ATOM 641 O O . GLY A 1 84 ? -16.875 7.434 7.996 1 92.31 84 GLY A O 1
ATOM 642 N N . ARG A 1 85 ? -15.477 8.672 6.934 1 87.38 85 ARG A N 1
ATOM 643 C CA . ARG A 1 85 ? -14.883 7.527 6.254 1 87.38 85 ARG A CA 1
ATOM 644 C C . ARG A 1 85 ? -14.148 6.625 7.242 1 87.38 85 ARG A C 1
ATOM 646 O O . ARG A 1 85 ? -14.25 5.398 7.164 1 87.38 85 ARG A O 1
ATOM 653 N N . LEU A 1 86 ? -13.32 7.23 8.07 1 91.44 86 LEU A N 1
ATOM 654 C CA . LEU A 1 86 ? -12.602 6.426 9.047 1 91.44 86 LEU A CA 1
ATOM 655 C C . LEU A 1 86 ? -13.57 5.672 9.953 1 91.44 86 LEU A C 1
ATOM 657 O O . LEU A 1 86 ? -13.328 4.512 10.289 1 91.44 86 LEU A O 1
ATOM 661 N N . GLU A 1 87 ? -14.695 6.336 10.352 1 91.81 87 GLU A N 1
ATOM 662 C CA . GLU A 1 87 ? -15.688 5.715 11.227 1 91.81 87 GLU A CA 1
ATOM 663 C C . GLU A 1 87 ? -16.422 4.586 10.508 1 91.81 87 GLU A C 1
ATOM 665 O O . GLU A 1 87 ? -16.797 3.59 11.133 1 91.81 87 GLU A O 1
ATOM 670 N N . ASN A 1 88 ? -16.641 4.703 9.234 1 87.69 88 ASN A N 1
ATOM 671 C CA . ASN A 1 88 ? -17.375 3.709 8.453 1 87.69 88 ASN A CA 1
ATOM 672 C C . ASN A 1 88 ? -16.469 2.557 8.023 1 87.69 88 ASN A C 1
ATOM 674 O O . ASN A 1 88 ? -16.953 1.47 7.703 1 87.69 88 ASN A O 1
ATOM 678 N N . SER A 1 89 ? -15.18 2.852 7.984 1 85.44 89 SER A N 1
ATOM 679 C CA . SER A 1 89 ? -14.195 1.845 7.602 1 85.44 89 SER A CA 1
ATOM 680 C C . SER A 1 89 ? -12.984 1.873 8.531 1 85.44 89 SER A C 1
ATOM 682 O O . SER A 1 89 ? -11.883 2.221 8.109 1 85.44 89 SER A O 1
ATOM 684 N N . PRO A 1 90 ? -13.305 1.471 9.758 1 86.25 90 PRO A N 1
ATOM 685 C CA . PRO A 1 90 ? -12.164 1.457 10.672 1 86.25 90 PRO A CA 1
ATOM 686 C C . PRO A 1 90 ? -11.055 0.507 10.227 1 86.25 90 PRO A C 1
ATOM 688 O O . PRO A 1 90 ? -11.336 -0.54 9.633 1 86.25 90 PRO A O 1
ATOM 691 N N . PRO A 1 91 ? -9.805 0.969 10.438 1 85.88 91 PRO A N 1
ATOM 692 C CA . PRO A 1 91 ? -8.703 0.081 10.07 1 85.88 91 PRO A CA 1
ATOM 693 C C . PRO A 1 91 ? -8.719 -1.235 10.844 1 85.88 91 PRO A C 1
ATOM 695 O O . PRO A 1 91 ? -9.062 -1.256 12.023 1 85.88 91 PRO A O 1
ATOM 698 N N . PHE A 1 92 ? -8.508 -2.268 10.047 1 77.56 92 PHE A N 1
ATOM 699 C CA . PHE A 1 92 ? -8.305 -3.576 10.656 1 77.56 92 PHE A CA 1
ATOM 700 C C . PHE A 1 92 ? -6.855 -3.756 11.078 1 77.56 92 PHE A C 1
ATOM 702 O O . PHE A 1 92 ? -5.945 -3.645 10.25 1 77.56 92 PHE A O 1
ATOM 709 N N . LEU A 1 93 ? -6.652 -3.756 12.398 1 73.75 93 LEU A N 1
ATOM 710 C CA . LEU A 1 93 ? -5.324 -4.086 12.906 1 73.75 93 LEU A CA 1
ATOM 711 C C . LEU A 1 93 ? -5.242 -5.562 13.289 1 73.75 93 LEU A C 1
ATOM 713 O O . LEU A 1 93 ? -6.152 -6.094 13.93 1 73.75 93 LEU A O 1
ATOM 717 N N . SER A 1 94 ? -4.598 -6.395 12.484 1 61.84 94 SER A N 1
ATOM 718 C CA . SER A 1 94 ? -4.547 -7.836 12.711 1 61.84 94 SER A CA 1
ATOM 719 C C . SER A 1 94 ? -4.363 -8.164 14.188 1 61.84 94 SER A C 1
ATOM 721 O O . SER A 1 94 ? -3.734 -7.398 14.922 1 61.84 94 SER A O 1
ATOM 723 N N . GLN A 1 95 ? -5.109 -9.219 14.625 1 58.19 95 GLN A N 1
ATOM 724 C CA . GLN A 1 95 ? -5.012 -9.734 15.984 1 58.19 95 GLN A CA 1
ATOM 725 C C . GLN A 1 95 ? -3.594 -10.203 16.297 1 58.19 95 GLN A C 1
ATOM 727 O O . GLN A 1 95 ? -2.949 -10.836 15.453 1 58.19 95 GLN A O 1
ATOM 732 N N . GLY A 1 96 ? -2.941 -9.68 17.312 1 57 96 GLY A N 1
ATOM 733 C CA . GLY A 1 96 ? -1.609 -10.055 17.766 1 57 96 GLY A CA 1
ATOM 734 C C . GLY A 1 96 ? -0.572 -8.977 17.516 1 57 96 GLY A C 1
ATOM 735 O O . GLY A 1 96 ? 0.531 -9.023 18.062 1 57 96 GLY A O 1
ATOM 736 N N . VAL A 1 97 ? -0.995 -8.258 16.484 1 56.56 97 VAL A N 1
ATOM 737 C CA . VAL A 1 97 ? -0.116 -7.113 16.266 1 56.56 97 VAL A CA 1
ATOM 738 C C . VAL A 1 97 ? -0.644 -5.898 17.016 1 56.56 97 VAL A C 1
ATOM 740 O O . VAL A 1 97 ? -1.673 -5.328 16.656 1 56.56 97 VAL A O 1
ATOM 743 N N . GLU A 1 98 ? -0.272 -5.824 18.266 1 70.19 98 GLU A N 1
ATOM 744 C CA . GLU A 1 98 ? -0.745 -4.684 19.047 1 70.19 98 GLU A CA 1
ATOM 745 C C . GLU A 1 98 ? 0.364 -3.656 19.25 1 70.19 98 GLU A C 1
ATOM 747 O O . GLU A 1 98 ? 1.282 -3.875 20.047 1 70.19 98 GLU A O 1
ATOM 752 N N . PRO A 1 99 ? 0.346 -2.648 18.469 1 77.25 99 PRO A N 1
ATOM 753 C CA . PRO A 1 99 ? 1.338 -1.593 18.688 1 77.25 99 PRO A CA 1
ATOM 754 C C . PRO A 1 99 ? 1.342 -1.069 20.109 1 77.25 99 PRO A C 1
ATOM 756 O O . PRO A 1 99 ? 0.308 -1.093 20.781 1 77.25 99 PRO A O 1
ATOM 759 N N . SER A 1 100 ? 2.502 -0.732 20.531 1 85.31 100 SER A N 1
ATOM 760 C CA . SER A 1 100 ? 2.604 -0.116 21.844 1 85.31 100 SER A CA 1
ATOM 761 C C . SER A 1 100 ? 1.848 1.207 21.891 1 85.31 100 SER A C 1
ATOM 763 O O . SER A 1 100 ? 1.579 1.815 20.859 1 85.31 100 SER A O 1
ATOM 765 N N . LEU A 1 101 ? 1.534 1.591 23.094 1 89.62 101 LEU A N 1
ATOM 766 C CA . LEU A 1 101 ? 0.86 2.867 23.312 1 89.62 101 LEU A CA 1
ATOM 767 C C . LEU A 1 101 ? 1.731 4.027 22.844 1 89.62 101 LEU A C 1
ATOM 769 O O . LEU A 1 101 ? 1.227 4.996 22.266 1 89.62 101 LEU A O 1
ATOM 773 N N . SER A 1 102 ? 3.041 3.879 23.109 1 92.19 102 SER A N 1
ATOM 774 C CA . SER A 1 102 ? 3.963 4.941 22.719 1 92.19 102 SER A CA 1
ATOM 775 C C . SER A 1 102 ? 3.957 5.148 21.203 1 92.19 102 SER A C 1
ATOM 777 O O . SER A 1 102 ? 4.051 6.281 20.719 1 92.19 102 SER A O 1
ATOM 779 N N . VAL A 1 103 ? 3.846 4.066 20.453 1 91.31 103 VAL A N 1
ATOM 780 C CA . VAL A 1 103 ? 3.803 4.152 19 1 91.31 103 VAL A CA 1
ATOM 781 C C . VAL A 1 103 ? 2.48 4.773 18.547 1 91.31 103 VAL A C 1
ATOM 783 O O . VAL A 1 103 ? 2.457 5.652 17.688 1 91.31 103 VAL A O 1
ATOM 786 N N . LEU A 1 104 ? 1.405 4.363 19.141 1 92.12 104 LEU A N 1
ATOM 787 C CA . LEU A 1 104 ? 0.084 4.875 18.797 1 92.12 104 LEU A CA 1
ATOM 788 C C . LEU A 1 104 ? -0.013 6.371 19.062 1 92.12 104 LEU A C 1
ATOM 790 O O . LEU A 1 104 ? -0.669 7.102 18.312 1 92.12 104 LEU A O 1
ATOM 794 N N . GLN A 1 105 ? 0.66 6.789 20.141 1 95.88 105 GLN A N 1
ATOM 795 C CA . GLN A 1 105 ? 0.625 8.195 20.516 1 95.88 105 GLN A CA 1
ATOM 796 C C . GLN A 1 105 ? 1.384 9.062 19.5 1 95.88 105 GLN A C 1
ATOM 798 O O . GLN A 1 105 ? 1.224 10.281 19.484 1 95.88 105 GLN A O 1
ATOM 803 N N . ARG A 1 106 ? 2.182 8.398 18.703 1 95.88 106 ARG A N 1
ATOM 804 C CA . ARG A 1 106 ? 2.963 9.125 17.719 1 95.88 106 ARG A CA 1
ATOM 805 C C . ARG A 1 106 ? 2.203 9.234 16.391 1 95.88 106 ARG A C 1
ATOM 807 O O . ARG A 1 106 ? 2.684 9.859 15.445 1 95.88 106 ARG A O 1
ATOM 814 N N . ILE A 1 107 ? 1.05 8.656 16.312 1 96.12 107 ILE A N 1
ATOM 815 C CA . ILE A 1 107 ? 0.203 8.781 15.133 1 96.12 107 ILE A CA 1
ATOM 816 C C . ILE A 1 107 ? -0.824 9.891 15.359 1 96.12 107 ILE A C 1
ATOM 818 O O . ILE A 1 107 ? -1.721 9.758 16.188 1 96.12 107 ILE A O 1
ATOM 822 N N . GLN A 1 108 ? -0.665 10.992 14.688 1 97.25 108 GLN A N 1
ATOM 823 C CA . GLN A 1 108 ? -1.597 12.117 14.75 1 97.25 108 GLN A CA 1
ATOM 824 C C . GLN A 1 108 ? -2.65 12.016 13.648 1 97.25 108 GLN A C 1
ATOM 826 O O . GLN A 1 108 ? -2.326 12.086 12.461 1 97.25 108 GLN A O 1
ATOM 831 N N . ILE A 1 109 ? -3.883 11.867 14.031 1 97.31 109 ILE A N 1
ATOM 832 C CA . ILE A 1 109 ? -4.973 11.812 13.062 1 97.31 109 ILE A CA 1
ATOM 833 C C . ILE A 1 109 ? -5.52 13.219 12.82 1 97.31 109 ILE A C 1
ATOM 835 O O . ILE A 1 109 ? -5.812 13.953 13.773 1 97.31 109 ILE A O 1
ATOM 839 N N . LYS A 1 110 ? -5.531 13.602 11.602 1 97.44 110 LYS A N 1
ATOM 840 C CA . LYS A 1 110 ? -6.129 14.867 11.195 1 97.44 110 LYS A CA 1
ATOM 841 C C . LYS A 1 110 ? -7.344 14.641 10.305 1 97.44 110 LYS A C 1
ATOM 843 O O . LYS A 1 110 ? -7.242 13.992 9.258 1 97.44 110 LYS A O 1
ATOM 848 N N . TYR A 1 111 ? -8.43 15.172 10.773 1 97.38 111 TYR A N 1
ATOM 849 C CA . TYR A 1 111 ? -9.656 15.062 9.992 1 97.38 111 TYR A CA 1
ATOM 850 C C . TYR A 1 111 ? -9.812 16.25 9.055 1 97.38 111 TYR A C 1
ATOM 852 O O . TYR A 1 111 ? -9.875 17.406 9.5 1 97.38 111 TYR A O 1
ATOM 860 N N . ILE A 1 112 ? -9.805 15.961 7.785 1 97.12 112 ILE A N 1
ATOM 861 C CA . ILE A 1 112 ? -9.984 16.938 6.715 1 97.12 112 ILE A CA 1
ATOM 862 C C . ILE A 1 112 ? -11.102 16.484 5.781 1 97.12 112 ILE A C 1
ATOM 864 O O . ILE A 1 112 ? -11.211 15.289 5.477 1 97.12 112 ILE A O 1
ATOM 868 N N . GLU A 1 113 ? -11.93 17.422 5.258 1 95.19 113 GLU A N 1
ATOM 869 C CA . GLU A 1 113 ? -13.156 16.984 4.582 1 95.19 113 GLU A CA 1
ATOM 870 C C . GLU A 1 113 ? -13.117 17.344 3.098 1 95.19 113 GLU A C 1
ATOM 872 O O . GLU A 1 113 ? -13.938 16.859 2.316 1 95.19 113 GLU A O 1
ATOM 877 N N . ASP A 1 114 ? -12.188 18.188 2.66 1 92.31 114 ASP A N 1
ATOM 878 C CA . ASP A 1 114 ? -12.188 18.594 1.26 1 92.31 114 ASP A CA 1
ATOM 879 C C . ASP A 1 114 ? -10.773 18.922 0.783 1 92.31 114 ASP A C 1
ATOM 881 O O . ASP A 1 114 ? -9.812 18.844 1.555 1 92.31 114 ASP A O 1
ATOM 885 N N . ASP A 1 115 ? -10.664 19.266 -0.475 1 88.75 115 ASP A N 1
ATOM 886 C CA . ASP A 1 115 ? -9.367 19.531 -1.094 1 88.75 115 ASP A CA 1
ATOM 887 C C . ASP A 1 115 ? -8.734 20.797 -0.527 1 88.75 115 ASP A C 1
ATOM 889 O O . ASP A 1 115 ? -7.508 20.891 -0.446 1 88.75 115 ASP A O 1
ATOM 893 N N . GLU A 1 116 ? -9.531 21.781 -0.15 1 90.38 116 GLU A N 1
ATOM 894 C CA . GLU A 1 116 ? -9.008 23.016 0.423 1 90.38 116 GLU A CA 1
ATOM 895 C C . GLU A 1 116 ? -8.242 22.75 1.717 1 90.38 116 GLU A C 1
ATOM 897 O O . GLU A 1 116 ? -7.188 23.344 1.959 1 90.38 116 GLU A O 1
ATOM 902 N N . GLY A 1 117 ? -8.812 21.875 2.514 1 92.88 117 GLY A N 1
ATOM 903 C CA . GLY A 1 117 ? -8.133 21.5 3.74 1 92.88 117 GLY A CA 1
ATOM 904 C C . GLY A 1 117 ? -6.777 20.859 3.496 1 92.88 117 GLY A C 1
ATOM 905 O O . GLY A 1 117 ? -5.812 21.141 4.211 1 92.88 117 GLY A O 1
ATOM 906 N N . ILE A 1 118 ? -6.699 19.969 2.561 1 91.75 118 ILE A N 1
ATOM 907 C CA . ILE A 1 118 ? -5.438 19.328 2.205 1 91.75 118 ILE A CA 1
ATOM 908 C C . ILE A 1 118 ? -4.445 20.391 1.717 1 91.75 118 ILE A C 1
ATOM 910 O O . ILE A 1 118 ? -3.273 20.375 2.104 1 91.75 118 ILE A O 1
ATOM 914 N N . ARG A 1 119 ? -4.922 21.297 0.885 1 89.12 119 ARG A N 1
ATOM 915 C CA . ARG A 1 119 ? -4.07 22.359 0.353 1 89.12 119 ARG A CA 1
ATOM 916 C C . ARG A 1 119 ? -3.502 23.219 1.475 1 89.12 119 ARG A C 1
ATOM 918 O O . ARG A 1 119 ? -2.309 23.531 1.482 1 89.12 119 ARG A O 1
ATOM 925 N N . LYS A 1 120 ? -4.324 23.625 2.342 1 91.06 120 LYS A N 1
ATOM 926 C CA . LYS A 1 120 ? -3.904 24.469 3.461 1 91.06 120 LYS A CA 1
ATOM 927 C C . LYS A 1 120 ? -2.859 23.75 4.316 1 91.06 120 LYS A C 1
ATOM 929 O O . LYS A 1 120 ? -1.86 24.359 4.715 1 91.06 120 LYS A O 1
ATOM 934 N N . TYR A 1 121 ? -3.123 22.5 4.578 1 91.06 121 TYR A N 1
ATOM 935 C CA . TYR A 1 121 ? -2.18 21.734 5.379 1 91.06 121 TYR A CA 1
ATOM 936 C C . TYR A 1 121 ? -0.802 21.719 4.723 1 91.06 121 TYR A C 1
ATOM 938 O O . TYR A 1 121 ? 0.21 21.953 5.387 1 91.06 121 TYR A O 1
ATOM 946 N N . PHE A 1 122 ? -0.749 21.406 3.469 1 88 122 PHE A N 1
ATOM 947 C CA . PHE A 1 122 ? 0.534 21.234 2.797 1 88 122 PHE A CA 1
ATOM 948 C C . PHE A 1 122 ? 1.158 22.594 2.479 1 88 122 PHE A C 1
ATOM 950 O O . PHE A 1 122 ? 2.377 22.703 2.324 1 88 122 PHE A O 1
ATOM 957 N N . ALA A 1 123 ? 0.367 23.641 2.312 1 86.44 123 ALA A N 1
ATOM 958 C CA . ALA A 1 123 ? 0.89 25 2.146 1 86.44 123 ALA A CA 1
ATOM 959 C C . ALA A 1 123 ? 1.684 25.438 3.375 1 86.44 123 ALA A C 1
ATOM 961 O O . ALA A 1 123 ? 2.676 26.156 3.258 1 86.44 123 ALA A O 1
ATOM 962 N N . ALA A 1 124 ? 1.283 24.984 4.48 1 86.81 124 ALA A N 1
ATOM 963 C CA . ALA A 1 124 ? 1.918 25.375 5.734 1 86.81 124 ALA A CA 1
ATOM 964 C C . ALA A 1 124 ? 2.986 24.375 6.152 1 86.81 124 ALA A C 1
ATOM 966 O O . ALA A 1 124 ? 3.637 24.531 7.188 1 86.81 124 ALA A O 1
ATOM 967 N N . PHE A 1 125 ? 3.166 23.312 5.391 1 84.38 125 PHE A N 1
ATOM 968 C CA . PHE A 1 125 ? 4.047 22.219 5.754 1 84.38 125 PHE A CA 1
ATOM 969 C C . PHE A 1 125 ? 5.465 22.719 6 1 84.38 125 PHE A C 1
ATOM 971 O O . PHE A 1 125 ? 6.148 22.234 6.906 1 84.38 125 PHE A O 1
ATOM 978 N N . HIS A 1 126 ? 5.93 23.703 5.211 1 80.31 126 HIS A N 1
ATOM 979 C CA . HIS A 1 126 ? 7.293 24.203 5.309 1 80.31 126 HIS A CA 1
ATOM 980 C C . HIS A 1 126 ? 7.5 24.969 6.609 1 80.31 126 HIS A C 1
ATOM 982 O O . HIS A 1 126 ? 8.641 25.25 6.996 1 80.31 126 HIS A O 1
ATOM 988 N N . LEU A 1 127 ? 6.5 25.344 7.238 1 84.5 127 LEU A N 1
ATOM 989 C CA . LEU A 1 127 ? 6.57 26.109 8.477 1 84.5 127 LEU A CA 1
ATOM 990 C C . LEU A 1 127 ? 6.711 25.188 9.68 1 84.5 127 LEU A C 1
ATOM 992 O O . LEU A 1 127 ? 6.973 25.656 10.797 1 84.5 127 LEU A O 1
ATOM 996 N N . LEU A 1 128 ? 6.535 23.953 9.398 1 83.69 128 LEU A N 1
ATOM 997 C CA . LEU A 1 128 ? 6.598 23.016 10.516 1 83.69 128 LEU A CA 1
ATOM 998 C C . LEU A 1 128 ? 8.008 22.953 11.094 1 83.69 128 LEU A C 1
ATOM 1000 O O . LEU A 1 128 ? 8.992 23 10.352 1 83.69 128 LEU A O 1
ATOM 1004 N N . ASP A 1 129 ? 8.172 22.984 12.43 1 84.44 129 ASP A N 1
ATOM 1005 C CA . ASP A 1 129 ? 9.461 22.828 13.109 1 84.44 129 ASP A CA 1
ATOM 1006 C C . ASP A 1 129 ? 9.844 21.359 13.25 1 84.44 129 ASP A C 1
ATOM 1008 O O . ASP A 1 129 ? 11.023 21.016 13.188 1 84.44 129 ASP A O 1
ATOM 1012 N N . ASP A 1 130 ? 8.859 20.609 13.438 1 88.06 130 ASP A N 1
ATOM 1013 C CA . ASP A 1 130 ? 9.031 19.172 13.609 1 88.06 130 ASP A CA 1
ATOM 1014 C C . ASP A 1 130 ? 8.328 18.391 12.5 1 88.06 130 ASP A C 1
ATOM 1016 O O . ASP A 1 130 ? 7.129 18.109 12.602 1 88.06 130 ASP A O 1
ATOM 1020 N N . PHE A 1 131 ? 9.102 17.938 11.523 1 88.12 131 PHE A N 1
ATOM 1021 C CA . PHE A 1 131 ? 8.516 17.266 10.375 1 88.12 131 PHE A CA 1
ATOM 1022 C C . PHE A 1 131 ? 8.164 15.82 10.727 1 88.12 131 PHE A C 1
ATOM 1024 O O . PHE A 1 131 ? 8.961 15.109 11.344 1 88.12 131 PHE A O 1
ATOM 1031 N N . PRO A 1 132 ? 7.027 15.539 10.289 1 93.19 132 PRO A N 1
ATOM 1032 C CA . PRO A 1 132 ? 6.664 14.133 10.516 1 93.19 132 PRO A CA 1
ATOM 1033 C C . PRO A 1 132 ? 7.512 13.164 9.695 1 93.19 132 PRO A C 1
ATOM 1035 O O . PRO A 1 132 ? 8.102 13.555 8.688 1 93.19 132 PRO A O 1
ATOM 1038 N N . ALA A 1 133 ? 7.566 11.945 10.188 1 92.12 133 ALA A N 1
ATOM 1039 C CA . ALA A 1 133 ? 8.242 10.898 9.43 1 92.12 133 ALA A CA 1
ATOM 1040 C C . ALA A 1 133 ? 7.492 10.586 8.141 1 92.12 133 ALA A C 1
ATOM 1042 O O . ALA A 1 133 ? 8.102 10.195 7.137 1 92.12 133 ALA A O 1
ATOM 1043 N N . ALA A 1 134 ? 6.172 10.727 8.242 1 93.44 134 ALA A N 1
ATOM 1044 C CA . ALA A 1 134 ? 5.324 10.5 7.074 1 93.44 134 ALA A CA 1
ATOM 1045 C C . ALA A 1 134 ? 4.004 11.258 7.203 1 93.44 134 ALA A C 1
ATOM 1047 O O . ALA A 1 134 ? 3.514 11.477 8.312 1 93.44 134 ALA A O 1
ATOM 1048 N N . VAL A 1 135 ? 3.529 11.656 6.055 1 94.69 135 VAL A N 1
ATOM 1049 C CA . VAL A 1 135 ? 2.146 12.109 5.934 1 94.69 135 VAL A CA 1
ATOM 1050 C C . VAL A 1 135 ? 1.354 11.125 5.074 1 94.69 135 VAL A C 1
ATOM 1052 O O . VAL A 1 135 ? 1.772 10.789 3.965 1 94.69 135 VAL A O 1
ATOM 1055 N N . ILE A 1 136 ? 0.287 10.633 5.637 1 96.12 136 ILE A N 1
ATOM 1056 C CA . ILE A 1 136 ? -0.571 9.664 4.965 1 96.12 136 ILE A CA 1
ATOM 1057 C C . ILE A 1 136 ? -1.931 10.297 4.668 1 96.12 136 ILE A C 1
ATOM 1059 O O . ILE A 1 136 ? -2.553 10.883 5.555 1 96.12 136 ILE A O 1
ATOM 1063 N N . VAL A 1 137 ? -2.334 10.219 3.414 1 95.19 137 VAL A N 1
ATOM 1064 C CA . VAL A 1 137 ? -3.65 10.711 3.021 1 95.19 137 VAL A CA 1
ATOM 1065 C C . VAL A 1 137 ? -4.516 9.555 2.539 1 95.19 137 VAL A C 1
ATOM 1067 O O . VAL A 1 137 ? -4.266 8.984 1.475 1 95.19 137 VAL A O 1
ATOM 1070 N N . ASP A 1 138 ? -5.531 9.211 3.295 1 95.44 138 ASP A N 1
ATOM 1071 C CA . ASP A 1 138 ? -6.441 8.117 2.967 1 95.44 138 ASP A CA 1
ATOM 1072 C C . ASP A 1 138 ? -7.555 8.586 2.033 1 95.44 138 ASP A C 1
ATOM 1074 O O . ASP A 1 138 ? -8.281 9.531 2.354 1 95.44 138 ASP A O 1
ATOM 1078 N N . ASP A 1 139 ? -7.762 7.859 0.906 1 91.38 139 ASP A N 1
ATOM 1079 C CA . ASP A 1 139 ? -8.789 8.133 -0.09 1 91.38 139 ASP A CA 1
ATOM 1080 C C . ASP A 1 139 ? -8.656 9.555 -0.64 1 91.38 139 ASP A C 1
ATOM 1082 O O . ASP A 1 139 ? -9.625 10.32 -0.627 1 91.38 139 ASP A O 1
ATOM 1086 N N . PHE A 1 140 ? -7.516 9.789 -1.247 1 91.12 140 PHE A N 1
ATOM 1087 C CA . PHE A 1 140 ? -7.109 11.117 -1.7 1 91.12 140 PHE A CA 1
ATOM 1088 C C . PHE A 1 140 ? -8.109 11.672 -2.705 1 91.12 140 PHE A C 1
ATOM 1090 O O . PHE A 1 140 ? -8.492 12.836 -2.625 1 91.12 140 PHE A O 1
ATOM 1097 N N . THR A 1 141 ? -8.531 10.875 -3.629 1 86.38 141 THR A N 1
ATOM 1098 C CA . THR A 1 141 ? -9.414 11.352 -4.691 1 86.38 141 THR A CA 1
ATOM 1099 C C . THR A 1 141 ? -10.773 11.75 -4.133 1 86.38 141 THR A C 1
ATOM 1101 O O . THR A 1 141 ? -11.492 12.539 -4.742 1 86.38 141 THR A O 1
ATOM 1104 N N . GLY A 1 142 ? -11.07 11.219 -3.023 1 87.25 142 GLY A N 1
ATOM 1105 C CA . GLY A 1 142 ? -12.359 11.508 -2.414 1 87.25 142 GLY A CA 1
ATOM 1106 C C . GLY A 1 142 ? -12.477 12.938 -1.915 1 87.25 142 GLY A C 1
ATOM 1107 O O . GLY A 1 142 ? -13.578 13.414 -1.643 1 87.25 142 GLY A O 1
ATOM 1108 N N . PHE A 1 143 ? -11.398 13.617 -1.822 1 88.88 143 PHE A N 1
ATOM 1109 C CA . PHE A 1 143 ? -11.406 14.977 -1.311 1 88.88 143 PHE A CA 1
ATOM 1110 C C . PHE A 1 143 ? -11.781 15.969 -2.41 1 88.88 143 PHE A C 1
ATOM 1112 O O . PHE A 1 143 ? -12.078 17.125 -2.133 1 88.88 143 PHE A O 1
ATOM 1119 N N . PHE A 1 144 ? -11.766 15.445 -3.633 1 83.94 144 PHE A N 1
ATOM 1120 C CA . PHE A 1 144 ? -11.938 16.375 -4.746 1 83.94 144 PHE A CA 1
ATOM 1121 C C . PHE A 1 144 ? -13.328 16.234 -5.355 1 83.94 144 PHE A C 1
ATOM 1123 O O . PHE A 1 144 ? -13.844 15.133 -5.496 1 83.94 144 PHE A O 1
ATOM 1130 N N . SER A 1 145 ? -13.891 17.344 -5.543 1 77.06 145 SER A N 1
ATOM 1131 C CA . SER A 1 145 ? -15.18 17.359 -6.223 1 77.06 145 SER A CA 1
ATOM 1132 C C . SER A 1 145 ? -15.039 16.922 -7.68 1 77.06 145 SER A C 1
ATOM 1134 O O . SER A 1 145 ? -13.93 16.875 -8.219 1 77.06 145 SER A O 1
ATOM 1136 N N . GLU A 1 146 ? -16.172 16.609 -8.227 1 72.12 146 GLU A N 1
ATOM 1137 C CA . GLU A 1 146 ? -16.188 16.219 -9.633 1 72.12 146 GLU A CA 1
ATOM 1138 C C . GLU A 1 146 ? -15.578 17.297 -10.516 1 72.12 146 GLU A C 1
ATOM 1140 O O . GLU A 1 146 ? -14.875 17 -11.484 1 72.12 146 GLU A O 1
ATOM 1145 N N . ARG A 1 147 ? -15.922 18.531 -10.242 1 67.69 147 ARG A N 1
ATOM 1146 C CA . ARG A 1 147 ? -15.398 19.641 -11.023 1 67.69 147 ARG A CA 1
ATOM 1147 C C . ARG A 1 147 ? -13.875 19.672 -10.977 1 67.69 147 ARG A C 1
ATOM 1149 O O . ARG A 1 147 ? -13.227 19.922 -12 1 67.69 147 ARG A O 1
ATOM 1156 N N . CYS A 1 148 ? -13.312 19.469 -9.789 1 68.5 148 CYS A N 1
ATOM 1157 C CA . CYS A 1 148 ? -11.867 19.5 -9.625 1 68.5 148 CYS A CA 1
ATOM 1158 C C . CYS A 1 148 ? -11.219 18.312 -10.336 1 68.5 148 CYS A C 1
ATOM 1160 O O . CYS A 1 148 ? -10.125 18.453 -10.898 1 68.5 148 CYS A O 1
ATOM 1162 N N . TYR A 1 149 ? -12 17.344 -10.289 1 67.12 149 TYR A N 1
ATOM 1163 C CA . TYR A 1 149 ? -11.492 16.141 -10.945 1 67.12 149 TYR A CA 1
ATOM 1164 C C . TYR A 1 149 ? -11.312 16.375 -12.445 1 67.12 149 TYR A C 1
ATOM 1166 O O . TYR A 1 149 ? -10.312 15.945 -13.031 1 67.12 149 TYR A O 1
ATOM 1174 N N . HIS A 1 150 ? -12.203 17.047 -13.023 1 68.06 150 HIS A N 1
ATOM 1175 C CA . HIS A 1 150 ? -12.164 17.328 -14.453 1 68.06 150 HIS A CA 1
ATOM 1176 C C . HIS A 1 150 ? -11 18.25 -14.805 1 68.06 150 HIS A C 1
ATOM 1178 O O . HIS A 1 150 ? -10.383 18.125 -15.859 1 68.06 150 HIS A O 1
ATOM 1184 N N . PHE A 1 151 ? -10.758 19.109 -13.945 1 66.25 151 PHE A N 1
ATOM 1185 C CA . PHE A 1 151 ? -9.641 20.031 -14.148 1 66.25 151 PHE A CA 1
ATOM 1186 C C . PHE A 1 151 ? -8.32 19.281 -14.195 1 66.25 151 PHE A C 1
ATOM 1188 O O . PHE A 1 151 ? -7.473 19.547 -15.047 1 66.25 151 PHE A O 1
ATOM 1195 N N . PHE A 1 152 ? -8.172 18.312 -13.438 1 67.88 152 PHE A N 1
ATOM 1196 C CA . PHE A 1 152 ? -6.918 17.562 -13.359 1 67.88 152 PHE A CA 1
ATOM 1197 C C . PHE A 1 152 ? -6.785 16.609 -14.531 1 67.88 152 PHE A C 1
ATOM 1199 O O . PHE A 1 152 ? -5.676 16.359 -15.016 1 67.88 152 PHE A O 1
ATOM 1206 N N . LEU A 1 153 ? -7.914 16.125 -14.922 1 63.25 153 LEU A N 1
ATOM 1207 C CA . LEU A 1 153 ? -7.902 15.227 -16.078 1 63.25 153 LEU A CA 1
ATOM 1208 C C . LEU A 1 153 ? -7.613 16 -17.359 1 63.25 153 LEU A C 1
ATOM 1210 O O . LEU A 1 153 ? -6.953 15.477 -18.266 1 63.25 153 LEU A O 1
ATOM 1214 N N . SER A 1 154 ? -8.211 17.062 -17.484 1 59 154 SER A N 1
ATOM 1215 C CA . SER A 1 154 ? -8.07 17.859 -18.688 1 59 154 SER A CA 1
ATOM 1216 C C . SER A 1 154 ? -6.648 18.391 -18.844 1 59 154 SER A C 1
ATOM 1218 O O . SER A 1 154 ? -6.207 18.719 -19.938 1 59 154 SER A O 1
ATOM 1220 N N . ALA A 1 155 ? -5.949 18.547 -17.812 1 53.12 155 ALA A N 1
ATOM 1221 C CA . ALA A 1 155 ? -4.59 19.078 -17.922 1 53.12 155 ALA A CA 1
ATOM 1222 C C . ALA A 1 155 ? -3.66 18.047 -18.562 1 53.12 155 ALA A C 1
ATOM 1224 O O . ALA A 1 155 ? -2.535 18.375 -18.953 1 53.12 155 ALA A O 1
ATOM 1225 N N . ASP A 1 156 ? -3.891 16.781 -18.547 1 49.94 156 ASP A N 1
ATOM 1226 C CA . ASP A 1 156 ? -3.107 15.758 -19.219 1 49.94 156 ASP A CA 1
ATOM 1227 C C . ASP A 1 156 ? -3.377 15.766 -20.719 1 49.94 156 ASP A C 1
ATOM 1229 O O . ASP A 1 156 ? -2.684 15.094 -21.484 1 49.94 156 ASP A O 1
ATOM 1233 N N . HIS A 1 157 ? -4.406 16.359 -21.297 1 42.81 157 HIS A N 1
ATOM 1234 C CA . HIS A 1 157 ? -4.582 16.594 -22.734 1 42.81 157 HIS A CA 1
ATOM 1235 C C . HIS A 1 157 ? -4.078 17.984 -23.125 1 42.81 157 HIS A C 1
ATOM 1237 O O . HIS A 1 157 ? -4.266 18.953 -22.391 1 42.81 157 HIS A O 1
ATOM 1243 N N . PHE B 1 1 ? -31.797 -18.625 2.432 1 22.06 1 PHE B N 1
ATOM 1244 C CA . PHE B 1 1 ? -30.641 -17.922 2.979 1 22.06 1 PHE B CA 1
ATOM 1245 C C . PHE B 1 1 ? -29.469 -17.969 2.006 1 22.06 1 PHE B C 1
ATOM 1247 O O . PHE B 1 1 ? -28.828 -19 1.856 1 22.06 1 PHE B O 1
ATOM 1254 N N . TYR B 1 2 ? -29.672 -17.625 0.741 1 21.39 2 TYR B N 1
ATOM 1255 C CA . TYR B 1 2 ? -28.844 -17.688 -0.463 1 21.39 2 TYR B CA 1
ATOM 1256 C C . TYR B 1 2 ? -27.469 -17.094 -0.208 1 21.39 2 TYR B C 1
ATOM 1258 O O . TYR B 1 2 ? -27.328 -15.891 0.027 1 21.39 2 TYR B O 1
ATOM 1266 N N . ARG B 1 3 ? -26.766 -17.688 0.757 1 29.48 3 ARG B N 1
ATOM 1267 C CA . ARG B 1 3 ? -25.328 -17.469 0.945 1 29.48 3 ARG B CA 1
ATOM 1268 C C . ARG B 1 3 ? -24.625 -17.297 -0.394 1 29.48 3 ARG B C 1
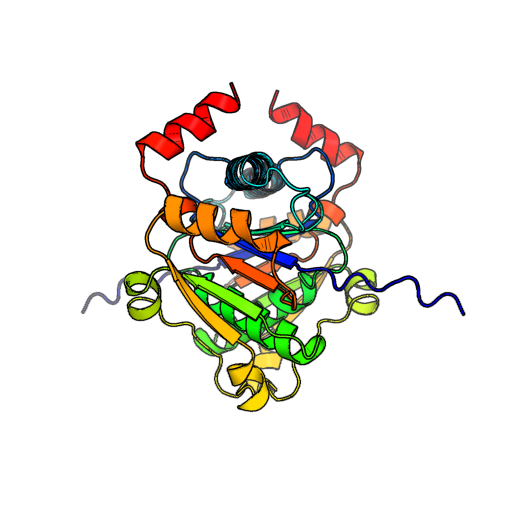ATOM 1270 O O . ARG B 1 3 ? -24.578 -18.234 -1.199 1 29.48 3 ARG B O 1
ATOM 1277 N N . THR B 1 4 ? -25.047 -16.312 -1.175 1 34.56 4 THR B N 1
ATOM 1278 C CA . THR B 1 4 ? -24.422 -15.984 -2.455 1 34.56 4 THR B CA 1
ATOM 1279 C C . THR B 1 4 ? -23.016 -16.547 -2.527 1 34.56 4 THR B C 1
ATOM 1281 O O . THR B 1 4 ? -22.297 -16.594 -1.52 1 34.56 4 THR B O 1
ATOM 1284 N N . ALA B 1 5 ? -22.75 -17.594 -3.223 1 35.16 5 ALA B N 1
ATOM 1285 C CA . ALA B 1 5 ? -21.484 -18.25 -3.531 1 35.16 5 ALA B CA 1
ATOM 1286 C C . ALA B 1 5 ? -20.328 -17.281 -3.412 1 35.16 5 ALA B C 1
ATOM 1288 O O . ALA B 1 5 ? -20.203 -16.344 -4.207 1 35.16 5 ALA B O 1
ATOM 1289 N N . HIS B 1 6 ? -19.953 -16.703 -2.322 1 39 6 HIS B N 1
ATOM 1290 C CA . HIS B 1 6 ? -18.906 -15.781 -1.884 1 39 6 HIS B CA 1
ATOM 1291 C C . HIS B 1 6 ? -17.594 -16.047 -2.621 1 39 6 HIS B C 1
ATOM 1293 O O . HIS B 1 6 ? -16.875 -16.984 -2.283 1 39 6 HIS B O 1
ATOM 1299 N N . ARG B 1 7 ? -17.672 -16.312 -3.971 1 46.78 7 ARG B N 1
ATOM 1300 C CA . ARG B 1 7 ? -16.438 -16.391 -4.746 1 46.78 7 ARG B CA 1
ATOM 1301 C C . ARG B 1 7 ? -15.312 -15.633 -4.051 1 46.78 7 ARG B C 1
ATOM 1303 O O . ARG B 1 7 ? -15.422 -14.43 -3.803 1 46.78 7 ARG B O 1
ATOM 1310 N N . HIS B 1 8 ? -14.766 -16.281 -3.125 1 58.66 8 HIS B N 1
ATOM 1311 C CA . HIS B 1 8 ? -13.648 -15.836 -2.299 1 58.66 8 HIS B CA 1
ATOM 1312 C C . HIS B 1 8 ? -12.641 -15.039 -3.117 1 58.66 8 HIS B C 1
ATOM 1314 O O . HIS B 1 8 ? -12.008 -15.578 -4.027 1 58.66 8 HIS B O 1
ATOM 1320 N N . ARG B 1 9 ? -12.883 -13.734 -3.291 1 71.62 9 ARG B N 1
ATOM 1321 C CA . ARG B 1 9 ? -12.188 -12.75 -4.117 1 71.62 9 ARG B CA 1
ATOM 1322 C C . ARG B 1 9 ? -10.688 -12.766 -3.844 1 71.62 9 ARG B C 1
ATOM 1324 O O . ARG B 1 9 ? -10.258 -12.703 -2.689 1 71.62 9 ARG B O 1
ATOM 1331 N N . CYS B 1 10 ? -9.977 -13.352 -4.848 1 86.62 10 CYS B N 1
ATOM 1332 C CA . CYS B 1 10 ? -8.523 -13.281 -4.801 1 86.62 10 CYS B CA 1
ATOM 1333 C C . CYS B 1 10 ? -8.031 -11.883 -5.172 1 86.62 10 CYS B C 1
ATOM 1335 O O . CYS B 1 10 ? -8.258 -11.422 -6.289 1 86.62 10 CYS B O 1
ATOM 1337 N N . LEU B 1 11 ? -7.488 -11.219 -4.203 1 88.88 11 LEU B N 1
ATOM 1338 C CA . LEU B 1 11 ? -6.938 -9.898 -4.469 1 88.88 11 LEU B CA 1
ATOM 1339 C C . LEU B 1 11 ? -5.531 -10 -5.059 1 88.88 11 LEU B C 1
ATOM 1341 O O . LEU B 1 11 ? -4.758 -10.875 -4.676 1 88.88 11 LEU B O 1
ATOM 1345 N N . LEU B 1 12 ? -5.301 -9.148 -6.047 1 91.06 12 LEU B N 1
ATOM 1346 C CA . LEU B 1 12 ? -3.947 -9.016 -6.578 1 91.06 12 LEU B CA 1
ATOM 1347 C C . LEU B 1 12 ? -3.32 -7.695 -6.148 1 91.06 12 LEU B C 1
ATOM 1349 O O . LEU B 1 12 ? -3.836 -6.621 -6.473 1 91.06 12 LEU B O 1
ATOM 1353 N N . LEU B 1 13 ? -2.277 -7.777 -5.332 1 93 13 LEU B N 1
ATOM 1354 C CA . LEU B 1 13 ? -1.52 -6.609 -4.891 1 93 13 LEU B CA 1
ATOM 1355 C C . LEU B 1 13 ? -0.134 -6.59 -5.527 1 93 13 LEU B C 1
ATOM 1357 O O . LEU B 1 13 ? 0.639 -7.539 -5.375 1 93 13 LEU B O 1
ATOM 1361 N N . ILE B 1 14 ? 0.151 -5.512 -6.262 1 92.81 14 ILE B N 1
ATOM 1362 C CA . ILE B 1 14 ? 1.438 -5.395 -6.938 1 92.81 14 ILE B CA 1
ATOM 1363 C C . ILE B 1 14 ? 2.152 -4.129 -6.469 1 92.81 14 ILE B C 1
ATOM 1365 O O . ILE B 1 14 ? 1.52 -3.09 -6.27 1 92.81 14 ILE B O 1
ATOM 1369 N N . SER B 1 15 ? 3.455 -4.23 -6.23 1 92.69 15 SER B N 1
ATOM 1370 C CA . SER B 1 15 ? 4.246 -3.025 -5.992 1 92.69 15 SER B CA 1
ATOM 1371 C C . SER B 1 15 ? 5.168 -2.727 -7.168 1 92.69 15 SER B C 1
ATOM 1373 O O . SER B 1 15 ? 5.531 -3.631 -7.922 1 92.69 15 SER B O 1
ATOM 1375 N N . ALA B 1 16 ? 5.398 -1.426 -7.328 1 88.56 16 ALA B N 1
ATOM 1376 C CA . ALA B 1 16 ? 6.301 -0.974 -8.383 1 88.56 16 ALA B CA 1
ATOM 1377 C C . ALA B 1 16 ? 7.102 0.248 -7.934 1 88.56 16 ALA B C 1
ATOM 1379 O O . ALA B 1 16 ? 6.621 1.052 -7.133 1 88.56 16 ALA B O 1
ATOM 1380 N N . THR B 1 17 ? 8.367 0.312 -8.227 1 81.44 17 THR B N 1
ATOM 1381 C CA . THR B 1 17 ? 9.18 1.493 -7.965 1 81.44 17 THR B CA 1
ATOM 1382 C C . THR B 1 17 ? 8.906 2.582 -9 1 81.44 17 THR B C 1
ATOM 1384 O O . THR B 1 17 ? 8.781 2.299 -10.188 1 81.44 17 THR B O 1
ATOM 1387 N N . LYS B 1 18 ? 8.406 3.82 -8.289 1 66.44 18 LYS B N 1
ATOM 1388 C CA . LYS B 1 18 ? 8.141 4.984 -9.133 1 66.44 18 LYS B CA 1
ATOM 1389 C C . LYS B 1 18 ? 9.398 5.414 -9.891 1 66.44 18 LYS B C 1
ATOM 1391 O O . LYS B 1 18 ? 10.469 5.559 -9.289 1 66.44 18 LYS B O 1
ATOM 1396 N N . SER B 1 19 ? 9.875 4.848 -10.711 1 55.22 19 SER B N 1
ATOM 1397 C CA . SER B 1 19 ? 10.898 5.527 -11.5 1 55.22 19 SER B CA 1
ATOM 1398 C C . SER B 1 19 ? 10.266 6.484 -12.508 1 55.22 19 SER B C 1
ATOM 1400 O O . SER B 1 19 ? 9.055 6.438 -12.742 1 55.22 19 SER B O 1
ATOM 1402 N N . LEU B 1 20 ? 11.008 7.359 -13.219 1 46.5 20 LEU B N 1
ATOM 1403 C CA . LEU B 1 20 ? 10.617 8.359 -14.211 1 46.5 20 LEU B CA 1
ATOM 1404 C C . LEU B 1 20 ? 9.266 8.008 -14.828 1 46.5 20 LEU B C 1
ATOM 1406 O O . LEU B 1 20 ? 8.391 8.867 -14.945 1 46.5 20 LEU B O 1
ATOM 1410 N N . ARG B 1 21 ? 9.156 7.465 -16.062 1 41.31 21 ARG B N 1
ATOM 1411 C CA . ARG B 1 21 ? 8.297 7.52 -17.234 1 41.31 21 ARG B CA 1
ATOM 1412 C C . ARG B 1 21 ? 7.09 6.598 -17.078 1 41.31 21 ARG B C 1
ATOM 1414 O O . ARG B 1 21 ? 6.234 6.527 -17.969 1 41.31 21 ARG B O 1
ATOM 1421 N N . LEU B 1 22 ? 7.039 5.34 -16.672 1 47.22 22 LEU B N 1
ATOM 1422 C CA . LEU B 1 22 ? 6.051 4.387 -17.172 1 47.22 22 LEU B CA 1
ATOM 1423 C C . LEU B 1 22 ? 4.867 4.285 -16.203 1 47.22 22 LEU B C 1
ATOM 1425 O O . LEU B 1 22 ? 5.059 4.168 -14.992 1 47.22 22 LEU B O 1
ATOM 1429 N N . PRO B 1 23 ? 3.736 4.746 -16.734 1 53.03 23 PRO B N 1
ATOM 1430 C CA . PRO B 1 23 ? 2.518 4.531 -15.945 1 53.03 23 PRO B CA 1
ATOM 1431 C C . PRO B 1 23 ? 2.348 3.08 -15.508 1 53.03 23 PRO B C 1
ATOM 1433 O O . PRO B 1 23 ? 2.172 2.191 -16.344 1 53.03 23 PRO B O 1
ATOM 1436 N N . ASN B 1 24 ? 2.891 2.549 -14.297 1 60 24 ASN B N 1
ATOM 1437 C CA . ASN B 1 24 ? 3.01 1.199 -13.758 1 60 24 ASN B CA 1
ATOM 1438 C C . ASN B 1 24 ? 1.665 0.477 -13.75 1 60 24 ASN B C 1
ATOM 1440 O O . ASN B 1 24 ? 1.592 -0.711 -14.07 1 60 24 ASN B O 1
ATOM 1444 N N . ILE B 1 25 ? 0.606 1.223 -13.695 1 68.5 25 ILE B N 1
ATOM 1445 C CA . ILE B 1 25 ? -0.68 0.545 -13.578 1 68.5 25 ILE B CA 1
ATOM 1446 C C . ILE B 1 25 ? -1.102 -0.003 -14.938 1 68.5 25 ILE B C 1
ATOM 1448 O O . ILE B 1 25 ? -1.644 -1.107 -15.031 1 68.5 25 ILE B O 1
ATOM 1452 N N . SER B 1 26 ? -0.85 0.814 -15.914 1 69.56 26 SER B N 1
ATOM 1453 C CA . SER B 1 26 ? -1.221 0.387 -17.266 1 69.56 26 SER B CA 1
ATOM 1454 C C . SER B 1 26 ? -0.457 -0.867 -17.672 1 69.56 26 SER B C 1
ATOM 1456 O O . SER B 1 26 ? -1.015 -1.755 -18.328 1 69.56 26 SER B O 1
ATOM 1458 N N 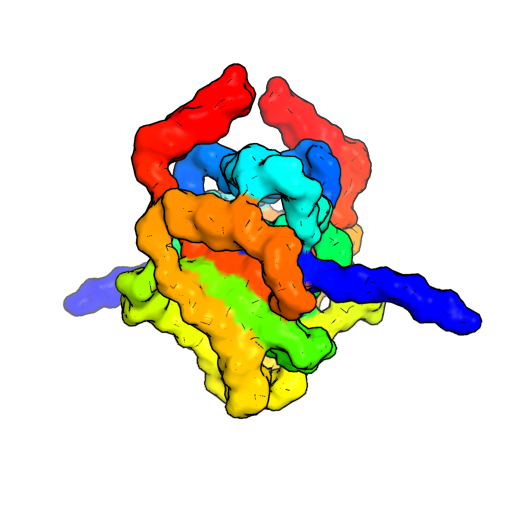. MET B 1 27 ? 0.783 -0.941 -17.25 1 73.75 27 MET B N 1
ATOM 1459 C CA . MET B 1 27 ? 1.597 -2.109 -17.578 1 73.75 27 MET B CA 1
ATOM 1460 C C . MET B 1 27 ? 1.042 -3.361 -16.906 1 73.75 27 MET B C 1
ATOM 1462 O O . MET B 1 27 ? 0.931 -4.414 -17.547 1 73.75 27 MET B O 1
ATOM 1466 N N . ALA B 1 28 ? 0.74 -3.189 -15.648 1 75.94 28 ALA B N 1
ATOM 1467 C CA . ALA B 1 28 ? 0.204 -4.324 -14.906 1 75.94 28 ALA B CA 1
ATOM 1468 C C . ALA B 1 28 ? -1.112 -4.805 -15.508 1 75.94 28 ALA B C 1
ATOM 1470 O O . ALA B 1 28 ? -1.322 -6.008 -15.672 1 75.94 28 ALA B O 1
ATOM 1471 N N . GLU B 1 29 ? -1.941 -3.887 -15.828 1 75 29 GLU B N 1
ATOM 1472 C CA . GLU B 1 29 ? -3.234 -4.234 -16.406 1 75 29 GLU B CA 1
ATOM 1473 C C . GLU B 1 29 ? -3.061 -4.977 -17.734 1 75 29 GLU B C 1
ATOM 1475 O O . GLU B 1 29 ? -3.738 -5.973 -17.984 1 75 29 GLU B O 1
ATOM 1480 N N . ARG B 1 30 ? -2.223 -4.516 -18.562 1 75.75 30 ARG B N 1
ATOM 1481 C CA . ARG B 1 30 ? -1.979 -5.145 -19.859 1 75.75 30 ARG B CA 1
ATOM 1482 C C . ARG B 1 30 ? -1.385 -6.539 -19.688 1 75.75 30 ARG B C 1
ATOM 1484 O O . ARG B 1 30 ? -1.738 -7.465 -20.406 1 75.75 30 ARG B O 1
ATOM 1491 N N . PHE B 1 31 ? -0.507 -6.555 -18.812 1 77.56 31 PHE B N 1
ATOM 1492 C CA . PHE B 1 31 ? 0.156 -7.832 -18.562 1 77.56 31 PHE B CA 1
ATOM 1493 C C . PHE B 1 31 ? -0.847 -8.891 -18.125 1 77.56 31 PHE B C 1
ATOM 1495 O O . PHE B 1 31 ? -0.861 -10 -18.656 1 77.56 31 PHE B O 1
ATOM 1502 N N . PHE B 1 32 ? -1.666 -8.539 -17.203 1 77.56 32 PHE B N 1
ATOM 1503 C CA . PHE B 1 32 ? -2.557 -9.539 -16.625 1 77.56 32 PHE B CA 1
ATOM 1504 C C . PHE B 1 32 ? -3.814 -9.703 -17.469 1 77.56 32 PHE B C 1
ATOM 1506 O O . PHE B 1 32 ? -4.516 -10.711 -17.359 1 77.56 32 PHE B O 1
ATOM 1513 N N . SER B 1 33 ? -4.129 -8.688 -18.234 1 71.31 33 SER B N 1
ATOM 1514 C CA . SER B 1 33 ? -5.227 -8.859 -19.172 1 71.31 33 SER B CA 1
ATOM 1515 C C . SER B 1 33 ? -4.844 -9.805 -20.312 1 71.31 33 SER B C 1
ATOM 1517 O O . SER B 1 33 ? -5.699 -10.508 -20.859 1 71.31 33 SER B O 1
ATOM 1519 N N . GLY B 1 34 ? -3.623 -9.711 -20.719 1 63.47 34 GLY B N 1
ATOM 1520 C CA . GLY B 1 34 ? -3.178 -10.516 -21.844 1 63.47 34 GLY B CA 1
ATOM 1521 C C . GLY B 1 34 ? -2.836 -11.945 -21.453 1 63.47 34 GLY B C 1
ATOM 1522 O O . GLY B 1 34 ? -2.707 -12.812 -22.328 1 63.47 34 GLY B O 1
ATOM 1523 N N . THR B 1 35 ? -2.338 -12.109 -20.359 1 56.38 35 THR B N 1
ATOM 1524 C CA . THR B 1 35 ? -1.792 -13.414 -19.984 1 56.38 35 THR B CA 1
ATOM 1525 C C . THR B 1 35 ? -2.895 -14.461 -19.922 1 56.38 35 THR B C 1
ATOM 1527 O O . THR B 1 35 ? -2.631 -15.656 -20.094 1 56.38 35 THR B O 1
ATOM 1530 N N . SER B 1 36 ? -4.074 -14.148 -19.297 1 53.72 36 SER B N 1
ATOM 1531 C CA . SER B 1 36 ? -4.941 -15.305 -19.109 1 53.72 36 SER B CA 1
ATOM 1532 C C . SER B 1 36 ? -5.918 -15.461 -20.266 1 53.72 36 SER B C 1
ATOM 1534 O O . SER B 1 36 ? -6.578 -14.5 -20.656 1 53.72 36 SER B O 1
ATOM 1536 N N . THR B 1 37 ? -5.723 -16.391 -21.203 1 51 37 THR B N 1
ATOM 1537 C CA . THR B 1 37 ? -6.797 -16.859 -22.078 1 51 37 THR B CA 1
ATOM 1538 C C . THR B 1 37 ? -8.109 -16.984 -21.297 1 51 37 THR B C 1
ATOM 1540 O O . THR B 1 37 ? -9.188 -16.859 -21.875 1 51 37 THR B O 1
ATOM 1543 N N . ALA B 1 38 ? -8.102 -17.453 -20.125 1 54.25 38 ALA B N 1
ATOM 1544 C CA . ALA B 1 38 ? -9.273 -17.578 -19.266 1 54.25 38 ALA B CA 1
ATOM 1545 C C . ALA B 1 38 ? -9.492 -16.312 -18.438 1 54.25 38 ALA B C 1
ATOM 1547 O O . ALA B 1 38 ? -8.586 -15.484 -18.312 1 54.25 38 ALA B O 1
ATOM 1548 N N . ALA B 1 39 ? -10.672 -15.953 -18.234 1 53.31 39 ALA B N 1
ATOM 1549 C CA . ALA B 1 39 ? -11.102 -14.766 -17.5 1 53.31 39 ALA B CA 1
ATOM 1550 C C . ALA B 1 39 ? -10.172 -14.492 -16.312 1 53.31 39 ALA B C 1
ATOM 1552 O O . ALA B 1 39 ? -9.852 -15.406 -15.547 1 53.31 39 ALA B O 1
ATOM 1553 N N . PRO B 1 40 ? -9.359 -13.445 -16.484 1 55.19 40 PRO B N 1
ATOM 1554 C CA . PRO B 1 40 ? -8.445 -13.195 -15.367 1 55.19 40 PRO B CA 1
ATOM 1555 C C . PRO B 1 40 ? -9.141 -13.281 -14.008 1 55.19 40 PRO B C 1
ATOM 1557 O O . PRO B 1 40 ? -10.305 -12.891 -13.883 1 55.19 40 PRO B O 1
ATOM 1560 N N . PRO B 1 41 ? -8.703 -14.312 -13.18 1 54.94 41 PRO B N 1
ATOM 1561 C CA . PRO B 1 41 ? -9.375 -14.477 -11.891 1 54.94 41 PRO B CA 1
ATOM 1562 C C . PRO B 1 41 ? -9.57 -13.148 -11.156 1 54.94 41 PRO B C 1
ATOM 1564 O O . PRO B 1 41 ? -10.289 -13.094 -10.156 1 54.94 41 PRO B O 1
ATOM 1567 N N . PHE B 1 42 ? -8.664 -12.141 -11.586 1 56.75 42 PHE B N 1
ATOM 1568 C CA . PHE B 1 42 ? -8.875 -10.867 -10.922 1 56.75 42 PHE B CA 1
ATOM 1569 C C . PHE B 1 42 ? -9.539 -9.867 -11.859 1 56.75 42 PHE B C 1
ATOM 1571 O O . PHE B 1 42 ? -9.195 -9.797 -13.039 1 56.75 42 PHE B O 1
ATOM 1578 N N . ASP B 1 43 ? -10.758 -9.805 -11.766 1 54.94 43 ASP B N 1
ATOM 1579 C CA . ASP B 1 43 ? -11.32 -8.711 -12.547 1 54.94 43 ASP B CA 1
ATOM 1580 C C . ASP B 1 43 ? -10.484 -7.441 -12.398 1 54.94 43 ASP B C 1
ATOM 1582 O O . ASP B 1 43 ? -9.828 -7.246 -11.375 1 54.94 43 ASP B O 1
ATOM 1586 N N . ASP B 1 44 ? -9.953 -6.691 -13.508 1 55.19 44 ASP B N 1
ATOM 1587 C CA . ASP B 1 44 ? -9.25 -5.41 -13.461 1 55.19 44 ASP B CA 1
ATOM 1588 C C . ASP B 1 44 ? -9.562 -4.664 -12.164 1 55.19 44 ASP B C 1
ATOM 1590 O O . ASP B 1 44 ? -8.695 -3.984 -11.617 1 55.19 44 ASP B O 1
ATOM 1594 N N . ALA B 1 45 ? -10.789 -4.977 -11.711 1 56.72 45 ALA B N 1
ATOM 1595 C CA . ALA B 1 45 ? -11.305 -4.258 -10.547 1 56.72 45 ALA B CA 1
ATOM 1596 C C . ALA B 1 45 ? -10.617 -4.727 -9.266 1 56.72 45 ALA B C 1
ATOM 1598 O O . ALA B 1 45 ? -10.617 -4.016 -8.258 1 56.72 45 ALA B O 1
ATOM 1599 N N . GLY B 1 46 ? -9.812 -5.789 -9.43 1 72.81 46 GLY B N 1
ATOM 1600 C CA . GLY B 1 46 ? -9.32 -6.32 -8.164 1 72.81 46 GLY B CA 1
ATOM 1601 C C . GLY B 1 46 ? -7.832 -6.102 -7.969 1 72.81 46 GLY B C 1
ATOM 1602 O O . GLY B 1 46 ? -7.23 -6.672 -7.055 1 72.81 46 GLY B O 1
ATOM 1603 N N . ILE B 1 47 ? -7.211 -5.227 -8.789 1 83.75 47 ILE B N 1
ATOM 1604 C CA . ILE B 1 47 ? -5.77 -5.016 -8.719 1 83.75 47 ILE B CA 1
ATOM 1605 C C . ILE B 1 47 ? -5.469 -3.836 -7.797 1 83.75 47 ILE B C 1
ATOM 1607 O O . ILE B 1 47 ? -6.004 -2.74 -7.984 1 83.75 47 ILE B O 1
ATOM 1611 N N . ILE B 1 48 ? -4.672 -4.113 -6.832 1 89.88 48 ILE B N 1
ATOM 1612 C CA . ILE B 1 48 ? -4.156 -3.08 -5.941 1 89.88 48 ILE B CA 1
ATOM 1613 C C . ILE B 1 48 ? -2.711 -2.754 -6.309 1 89.88 48 ILE B C 1
ATOM 1615 O O . ILE B 1 48 ? -1.889 -3.658 -6.484 1 89.88 48 ILE B O 1
ATOM 1619 N N . LEU B 1 49 ? -2.426 -1.508 -6.473 1 89.88 49 LEU B N 1
ATOM 1620 C CA . LEU B 1 49 ? -1.085 -1.079 -6.859 1 89.88 49 LEU B CA 1
ATOM 1621 C C . LEU B 1 49 ? -0.442 -0.247 -5.758 1 89.88 49 LEU B C 1
ATOM 1623 O O . LEU B 1 49 ? -1.033 0.726 -5.281 1 89.88 49 LEU B O 1
ATOM 1627 N N . LEU B 1 50 ? 0.672 -0.63 -5.324 1 91.81 50 LEU B N 1
ATOM 1628 C CA . LEU B 1 50 ? 1.533 0.129 -4.422 1 91.81 50 LEU B CA 1
ATOM 1629 C C . LEU B 1 50 ? 2.787 0.61 -5.145 1 91.81 50 LEU B C 1
ATOM 1631 O O . LEU B 1 50 ? 3.66 -0.191 -5.484 1 91.81 50 LEU B O 1
ATOM 1635 N N . SER B 1 51 ? 2.871 1.941 -5.383 1 89.62 51 SER B N 1
ATOM 1636 C CA . SER B 1 51 ? 4.008 2.506 -6.105 1 89.62 51 SER B CA 1
ATOM 1637 C C . SER B 1 51 ? 4.727 3.559 -5.27 1 89.62 51 SER B C 1
ATOM 1639 O O . SER B 1 51 ? 4.09 4.34 -4.562 1 89.62 51 SER B O 1
ATOM 1641 N N . GLY B 1 52 ? 6.023 3.584 -5.301 1 87.44 52 GLY B N 1
ATOM 1642 C CA . GLY B 1 52 ? 6.832 4.543 -4.562 1 87.44 52 GLY B CA 1
ATOM 1643 C C . GLY B 1 52 ? 8.32 4.426 -4.859 1 87.44 52 GLY B C 1
ATOM 1644 O O . GLY B 1 52 ? 8.734 3.537 -5.605 1 87.44 52 GLY B O 1
ATOM 1645 N N . PRO B 1 53 ? 9.094 5.375 -4.348 1 84.94 53 PRO B N 1
ATOM 1646 C CA . PRO B 1 53 ? 10.539 5.336 -4.578 1 84.94 53 PRO B CA 1
ATOM 1647 C C . PRO B 1 53 ? 11.211 4.141 -3.9 1 84.94 53 PRO B C 1
ATOM 1649 O O . PRO B 1 53 ? 10.562 3.412 -3.145 1 84.94 53 PRO B O 1
ATOM 1652 N N . PRO B 1 54 ? 12.523 3.867 -4.289 1 84.25 54 PRO B N 1
ATOM 1653 C CA . PRO B 1 54 ? 13.25 2.789 -3.615 1 84.25 54 PRO B CA 1
ATOM 1654 C C . PRO B 1 54 ? 13.391 3.021 -2.113 1 84.25 54 PRO B C 1
ATOM 1656 O O . PRO B 1 54 ? 13.43 4.172 -1.664 1 84.25 54 PRO B O 1
ATOM 1659 N N . CYS B 1 55 ? 13.32 1.958 -1.357 1 83.5 55 CYS B N 1
ATOM 1660 C CA . CYS B 1 55 ? 13.633 1.974 0.067 1 83.5 55 CYS B CA 1
ATOM 1661 C C . CYS B 1 55 ? 12.617 2.805 0.839 1 83.5 55 CYS B C 1
ATOM 1663 O O . CYS B 1 55 ? 12.984 3.586 1.718 1 83.5 55 CYS B O 1
ATOM 1665 N N . CYS B 1 56 ? 11.406 2.73 0.423 1 86.06 56 CYS B N 1
ATOM 1666 C CA . CYS B 1 56 ? 10.391 3.484 1.151 1 86.06 56 CYS B CA 1
ATOM 1667 C C . CYS B 1 56 ? 9.508 2.555 1.977 1 86.06 56 CYS B C 1
ATOM 1669 O O . CYS B 1 56 ? 8.523 2.994 2.576 1 86.06 56 CYS B O 1
ATOM 1671 N N . GLY B 1 57 ? 9.812 1.247 1.955 1 87.69 57 GLY B N 1
ATOM 1672 C CA . GLY B 1 57 ? 9.094 0.325 2.816 1 87.69 57 GLY B CA 1
ATOM 1673 C C . GLY B 1 57 ? 8.023 -0.466 2.084 1 87.69 57 GLY B C 1
ATOM 1674 O O . GLY B 1 57 ? 7.176 -1.104 2.711 1 87.69 57 GLY B O 1
ATOM 1675 N N . LYS B 1 58 ? 7.941 -0.487 0.767 1 91.25 58 LYS B N 1
ATOM 1676 C CA . LYS B 1 58 ? 6.926 -1.188 -0.013 1 91.25 58 LYS B CA 1
ATOM 1677 C C . LYS B 1 58 ? 6.895 -2.674 0.334 1 91.25 58 LYS B C 1
ATOM 1679 O O . LYS B 1 58 ? 5.828 -3.232 0.601 1 91.25 58 LYS B O 1
ATOM 1684 N N . THR B 1 59 ? 8.148 -3.33 0.416 1 92.31 59 THR B N 1
ATOM 1685 C CA . THR B 1 59 ? 8.227 -4.762 0.692 1 92.31 59 THR B CA 1
ATOM 1686 C C . THR B 1 59 ? 7.629 -5.082 2.057 1 92.31 59 THR B C 1
ATOM 1688 O O . THR B 1 59 ? 6.867 -6.043 2.195 1 92.31 59 THR B O 1
ATOM 1691 N N . SER B 1 60 ? 7.902 -4.27 3.004 1 89.88 60 SER B N 1
ATOM 1692 C CA . SER B 1 60 ? 7.363 -4.465 4.348 1 89.88 60 SER B CA 1
ATOM 1693 C C . SER B 1 60 ? 5.848 -4.324 4.359 1 89.88 60 SER B C 1
ATOM 1695 O O . SER B 1 60 ? 5.148 -5.098 5.016 1 89.88 60 SER B O 1
ATOM 1697 N N . LEU B 1 61 ? 5.332 -3.387 3.662 1 91.06 61 LEU B N 1
ATOM 1698 C CA . LEU B 1 61 ? 3.891 -3.166 3.602 1 91.06 61 LEU B CA 1
ATOM 1699 C C . LEU B 1 61 ? 3.191 -4.332 2.912 1 91.06 61 LEU B C 1
ATOM 1701 O O . LEU B 1 61 ? 2.115 -4.754 3.338 1 91.06 61 LEU B O 1
ATOM 1705 N N . LEU B 1 62 ? 3.768 -4.828 1.894 1 94.06 62 LEU B N 1
ATOM 1706 C CA . LEU B 1 62 ? 3.213 -5.984 1.199 1 94.06 62 LEU B CA 1
ATOM 1707 C C . LEU B 1 62 ? 3.127 -7.188 2.131 1 94.06 62 LEU B C 1
ATOM 1709 O O . LEU B 1 62 ? 2.115 -7.895 2.146 1 94.06 62 LEU B O 1
ATOM 1713 N N . PHE B 1 63 ? 4.188 -7.359 2.824 1 91.69 63 PHE B N 1
ATOM 1714 C CA . PHE B 1 63 ? 4.203 -8.492 3.738 1 91.69 63 PHE B CA 1
ATOM 1715 C C . PHE B 1 63 ? 3.158 -8.328 4.832 1 91.69 63 PHE B C 1
ATOM 1717 O O . PHE B 1 63 ? 2.508 -9.289 5.234 1 91.69 63 PHE B O 1
ATOM 1724 N N . GLN B 1 64 ? 3 -7.184 5.301 1 87.38 64 GLN B N 1
ATOM 1725 C CA . GLN B 1 64 ? 1.957 -6.906 6.285 1 87.38 64 GLN B CA 1
ATOM 1726 C C . GLN B 1 64 ? 0.573 -7.199 5.715 1 87.38 64 GLN B C 1
ATOM 1728 O O . GLN B 1 64 ? -0.292 -7.73 6.414 1 87.38 64 GLN B O 1
ATOM 1733 N N . PHE B 1 65 ? 0.321 -6.789 4.473 1 90.88 65 PHE B N 1
ATOM 1734 C CA . PHE B 1 65 ? -0.936 -7.117 3.809 1 90.88 65 PHE B CA 1
ATOM 1735 C C . PHE B 1 65 ? -1.159 -8.625 3.785 1 90.88 65 PHE B C 1
ATOM 1737 O O . PHE B 1 65 ? -2.271 -9.094 4.027 1 90.88 65 PHE B O 1
ATOM 1744 N N . ALA B 1 66 ? -0.076 -9.328 3.504 1 93.12 66 ALA B N 1
ATOM 1745 C CA . ALA B 1 66 ? -0.163 -10.789 3.475 1 93.12 66 ALA B CA 1
ATOM 1746 C C . ALA B 1 66 ? -0.601 -11.336 4.828 1 93.12 66 ALA B C 1
ATOM 1748 O O . ALA B 1 66 ? -1.501 -12.18 4.902 1 93.12 66 ALA B O 1
ATOM 1749 N N . ILE B 1 67 ? -0.031 -10.836 5.828 1 90.12 67 ILE B N 1
ATOM 1750 C CA . ILE B 1 67 ? -0.333 -11.281 7.184 1 90.12 67 ILE B CA 1
ATOM 1751 C C . ILE B 1 67 ? -1.786 -10.961 7.52 1 90.12 67 ILE B C 1
ATOM 1753 O O . ILE B 1 67 ? -2.525 -11.82 8 1 90.12 67 ILE B O 1
ATOM 1757 N N . ASN B 1 68 ? -2.213 -9.75 7.23 1 86.31 68 ASN B N 1
ATOM 1758 C CA . ASN B 1 68 ? -3.576 -9.328 7.535 1 86.31 68 ASN B CA 1
ATOM 1759 C C . ASN B 1 68 ? -4.605 -10.156 6.766 1 86.31 68 ASN B C 1
ATOM 1761 O O . ASN B 1 68 ? -5.609 -10.586 7.336 1 86.31 68 ASN B O 1
ATOM 1765 N N . ARG B 1 69 ? -4.305 -10.328 5.492 1 89.56 69 ARG B N 1
ATOM 1766 C CA . ARG B 1 69 ? -5.238 -11.062 4.645 1 89.56 69 ARG B CA 1
ATOM 1767 C C . ARG B 1 69 ? -5.344 -12.523 5.074 1 89.56 69 ARG B C 1
ATOM 1769 O O . ARG B 1 69 ? -6.438 -13.086 5.102 1 89.56 69 ARG B O 1
ATOM 1776 N N . ALA B 1 70 ? -4.227 -13.102 5.398 1 91.94 70 ALA B N 1
ATOM 1777 C CA . ALA B 1 70 ? -4.227 -14.484 5.879 1 91.94 70 ALA B CA 1
ATOM 1778 C C . ALA B 1 70 ? -4.996 -14.609 7.191 1 91.94 70 ALA B C 1
ATOM 1780 O O . ALA B 1 70 ? -5.766 -15.555 7.379 1 91.94 70 ALA B O 1
ATOM 1781 N N . ALA B 1 71 ? -4.801 -13.672 8.008 1 87.75 71 ALA B N 1
ATOM 1782 C CA . ALA B 1 71 ? -5.461 -13.688 9.312 1 87.75 71 ALA B CA 1
ATOM 1783 C C . ALA B 1 71 ? -6.969 -13.477 9.164 1 87.75 71 ALA B C 1
ATOM 1785 O O . ALA B 1 71 ? -7.762 -14.164 9.812 1 87.75 71 ALA B O 1
ATOM 1786 N N . GLU B 1 72 ? -7.352 -12.586 8.352 1 84.69 72 GLU B N 1
ATOM 1787 C CA . GLU B 1 72 ? -8.75 -12.211 8.18 1 84.69 72 GLU B CA 1
ATOM 1788 C C . GLU B 1 72 ? -9.531 -13.305 7.445 1 84.69 72 GLU B C 1
ATOM 1790 O O . GLU B 1 72 ? -10.656 -13.625 7.812 1 84.69 72 GLU B O 1
ATOM 1795 N N . SER B 1 73 ? -8.977 -13.859 6.383 1 87.06 73 SER B N 1
ATOM 1796 C CA . SER B 1 73 ? -9.703 -14.758 5.496 1 87.06 73 SER B CA 1
ATOM 1797 C C . SER B 1 73 ? -9.602 -16.203 5.969 1 87.06 73 SER B C 1
ATOM 1799 O O . SER B 1 73 ? -10.445 -17.031 5.629 1 87.06 73 SER B O 1
ATOM 1801 N N . GLY B 1 74 ? -8.539 -16.453 6.672 1 90.19 74 GLY B N 1
ATOM 1802 C CA . GLY B 1 74 ? -8.273 -17.844 7.02 1 90.19 74 GLY B CA 1
ATOM 1803 C C . GLY B 1 74 ? -7.758 -18.672 5.848 1 90.19 74 GLY B C 1
ATOM 1804 O O . GLY B 1 74 ? -7.582 -19.875 5.965 1 90.19 74 GLY B O 1
ATOM 1805 N N . ARG B 1 75 ? -7.551 -18.031 4.754 1 94.12 75 ARG B N 1
ATOM 1806 C CA . ARG B 1 75 ? -7.043 -18.656 3.539 1 94.12 75 ARG B CA 1
ATOM 1807 C C . ARG B 1 75 ? -5.574 -18.312 3.316 1 94.12 75 ARG B C 1
ATOM 1809 O O . ARG B 1 75 ? -5.016 -17.469 4.016 1 94.12 75 ARG B O 1
ATOM 1816 N N . HIS B 1 76 ? -4.934 -19.078 2.434 1 96.12 76 HIS B N 1
ATOM 1817 C CA . HIS B 1 76 ? -3.518 -18.828 2.184 1 96.12 76 HIS B CA 1
ATOM 1818 C C . HIS B 1 76 ? -3.316 -17.625 1.266 1 96.12 76 HIS B C 1
ATOM 1820 O O . HIS B 1 76 ? -4.242 -17.219 0.56 1 96.12 76 HIS B O 1
ATOM 1826 N N . VAL B 1 77 ? -2.127 -17.031 1.38 1 95.88 77 VAL B N 1
ATOM 1827 C CA . VAL B 1 77 ? -1.686 -15.914 0.545 1 95.88 77 VAL B CA 1
ATOM 1828 C C . VAL B 1 77 ? -0.389 -16.281 -0.171 1 95.88 77 VAL B C 1
ATOM 1830 O O . VAL B 1 77 ? 0.501 -16.891 0.423 1 95.88 77 VAL B O 1
ATOM 1833 N N . VAL B 1 78 ? -0.345 -15.938 -1.451 1 97.06 78 VAL B N 1
ATOM 1834 C CA . VAL B 1 78 ? 0.877 -16.188 -2.209 1 97.06 78 VAL B CA 1
ATOM 1835 C C . VAL B 1 78 ? 1.672 -14.891 -2.348 1 97.06 78 VAL B C 1
ATOM 1837 O O . VAL B 1 78 ? 1.132 -13.867 -2.771 1 97.06 78 VAL B O 1
ATOM 1840 N N . PHE B 1 79 ? 2.939 -14.914 -1.921 1 97.19 79 PHE B N 1
ATOM 1841 C CA . PHE B 1 79 ? 3.861 -13.789 -1.995 1 97.19 79 PHE B CA 1
ATOM 1842 C C . PHE B 1 79 ? 4.973 -14.062 -3 1 97.19 79 PHE B C 1
ATOM 1844 O O . PHE B 1 79 ? 5.879 -14.859 -2.732 1 97.19 79 PHE B O 1
ATOM 1851 N N . ILE B 1 80 ? 4.859 -13.383 -4.152 1 97.31 80 ILE B N 1
ATOM 1852 C CA . ILE B 1 80 ? 5.82 -13.602 -5.227 1 97.31 80 ILE B CA 1
ATOM 1853 C C . ILE B 1 80 ? 6.918 -12.539 -5.164 1 97.31 80 ILE B C 1
ATOM 1855 O O . ILE B 1 80 ? 6.633 -11.344 -5.141 1 97.31 80 ILE B O 1
ATOM 1859 N N . CYS B 1 81 ? 8.164 -12.914 -5.145 1 96.81 81 CYS B N 1
ATOM 1860 C CA . CYS B 1 81 ? 9.305 -12.008 -5.133 1 96.81 81 CYS B CA 1
ATOM 1861 C C . CYS B 1 81 ? 10.555 -12.703 -5.66 1 96.81 81 CYS B C 1
ATOM 1863 O O . CYS B 1 81 ? 10.555 -13.922 -5.863 1 96.81 81 CYS B O 1
ATOM 1865 N N . SER B 1 82 ? 11.516 -11.922 -6.039 1 95.38 82 SER B N 1
ATOM 1866 C CA . SER B 1 82 ? 12.828 -12.492 -6.328 1 95.38 82 SER B CA 1
ATOM 1867 C C . SER B 1 82 ? 13.578 -12.836 -5.043 1 95.38 82 SER B C 1
ATOM 1869 O O . SER B 1 82 ? 13.492 -12.109 -4.055 1 95.38 82 SER B O 1
ATOM 1871 N N . LYS B 1 83 ? 14.297 -13.914 -5.078 1 93.5 83 LYS B 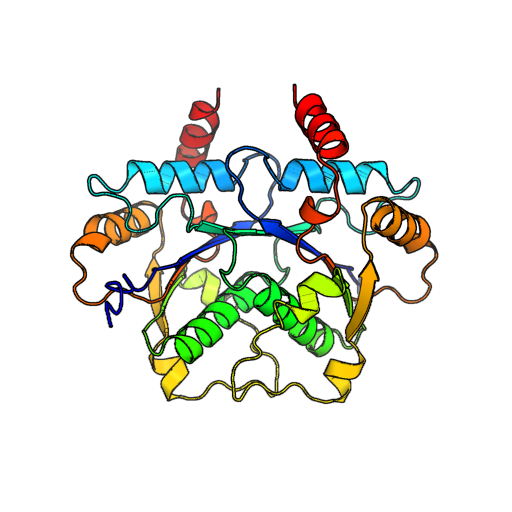N 1
ATOM 1872 C CA . LYS B 1 83 ? 15.031 -14.359 -3.895 1 93.5 83 LYS B CA 1
ATOM 1873 C C . LYS B 1 83 ? 16.047 -13.312 -3.449 1 93.5 83 LYS B C 1
ATOM 1875 O O . LYS B 1 83 ? 16.109 -12.961 -2.268 1 93.5 83 LYS B O 1
ATOM 1880 N N . GLY B 1 84 ? 16.844 -12.828 -4.402 1 92.06 84 GLY B N 1
ATOM 1881 C CA . GLY B 1 84 ? 17.859 -11.828 -4.094 1 92.06 84 GLY B CA 1
ATOM 1882 C C . GLY B 1 84 ? 17.281 -10.555 -3.5 1 92.06 84 GLY B C 1
ATOM 1883 O O . GLY B 1 84 ? 17.812 -10.008 -2.537 1 92.06 84 GLY B O 1
ATOM 1884 N N . ARG B 1 85 ? 16.203 -10.172 -3.957 1 86.94 85 ARG B N 1
ATOM 1885 C CA . ARG B 1 85 ? 15.586 -8.93 -3.492 1 86.94 85 ARG B CA 1
ATOM 1886 C C . ARG B 1 85 ? 15.062 -9.086 -2.068 1 86.94 85 ARG B C 1
ATOM 1888 O O . ARG B 1 85 ? 15.227 -8.188 -1.241 1 86.94 85 ARG B O 1
ATOM 1895 N N . LEU B 1 86 ? 14.328 -10.148 -1.84 1 91.25 86 LEU B N 1
ATOM 1896 C CA . LEU B 1 86 ? 13.797 -10.359 -0.496 1 91.25 86 LEU B CA 1
ATOM 1897 C C . LEU B 1 86 ? 14.93 -10.445 0.524 1 91.25 86 LEU B C 1
ATOM 1899 O O . LEU B 1 86 ? 14.812 -9.914 1.633 1 91.25 86 LEU B O 1
ATOM 1903 N N . GLU B 1 87 ? 16.047 -11.109 0.145 1 91.62 87 GLU B N 1
ATOM 1904 C CA . GLU B 1 87 ? 17.188 -11.266 1.044 1 91.62 87 GLU B CA 1
ATOM 1905 C C . GLU B 1 87 ? 17.891 -9.93 1.285 1 91.62 87 GLU B C 1
ATOM 1907 O O . GLU B 1 87 ? 18.406 -9.68 2.377 1 91.62 87 GLU B O 1
ATOM 1912 N N . ASN B 1 88 ? 17.906 -9.062 0.323 1 87.25 88 ASN B N 1
ATOM 1913 C CA . ASN B 1 88 ? 18.578 -7.766 0.421 1 87.25 88 ASN B CA 1
ATOM 1914 C C . ASN B 1 88 ? 17.703 -6.727 1.102 1 87.25 88 ASN B C 1
ATOM 1916 O O . ASN B 1 88 ? 18.203 -5.727 1.618 1 87.25 88 ASN B O 1
ATOM 1920 N N . SER B 1 89 ? 16.406 -6.98 1.033 1 85.31 89 SER B N 1
ATOM 1921 C CA . SER B 1 89 ? 15.445 -6.078 1.65 1 85.31 89 SER B CA 1
ATOM 1922 C C . SER B 1 89 ? 14.383 -6.848 2.42 1 85.31 89 SER B C 1
ATOM 1924 O O . SER B 1 89 ? 13.211 -6.852 2.035 1 85.31 89 SER B O 1
ATOM 1926 N N . PRO B 1 90 ? 14.891 -7.457 3.488 1 86.06 90 PRO B N 1
ATOM 1927 C CA . PRO B 1 90 ? 13.898 -8.188 4.273 1 86.06 90 PRO B CA 1
ATOM 1928 C C . PRO B 1 90 ? 12.797 -7.285 4.824 1 86.06 90 PRO B C 1
ATOM 1930 O O . PRO B 1 90 ? 13.062 -6.129 5.16 1 86.06 90 PRO B O 1
ATOM 1933 N N . PRO B 1 91 ? 11.57 -7.824 4.809 1 86 91 PRO B N 1
ATOM 1934 C CA . PRO B 1 91 ? 10.477 -7.02 5.363 1 86 91 PRO B CA 1
ATOM 1935 C C . PRO B 1 91 ? 10.688 -6.684 6.84 1 86 91 PRO B C 1
ATOM 1937 O O . PRO B 1 91 ? 11.195 -7.512 7.598 1 86 91 PRO B O 1
ATOM 1940 N N . PHE B 1 92 ? 10.422 -5.418 7.094 1 77.5 92 PHE B N 1
ATOM 1941 C CA . PHE B 1 92 ? 10.391 -4.988 8.484 1 77.5 92 PHE B CA 1
ATOM 1942 C C . PHE B 1 92 ? 9.031 -5.266 9.109 1 77.5 92 PHE B C 1
ATOM 1944 O O . PHE B 1 92 ? 8.008 -4.789 8.617 1 77.5 92 PHE B O 1
ATOM 1951 N N . LEU B 1 93 ? 9.016 -6.262 10.008 1 73.69 93 LEU B N 1
ATOM 1952 C CA . LEU B 1 93 ? 7.797 -6.496 10.773 1 73.69 93 LEU B CA 1
ATOM 1953 C C . LEU B 1 93 ? 7.855 -5.781 12.117 1 73.69 93 LEU B C 1
ATOM 1955 O O . LEU B 1 93 ? 8.875 -5.828 12.805 1 73.69 93 LEU B O 1
ATOM 1959 N N . SER B 1 94 ? 7.164 -4.652 12.266 1 61.84 94 SER B N 1
ATOM 1960 C CA . SER B 1 94 ? 7.234 -3.848 13.484 1 61.84 94 SER B CA 1
ATOM 1961 C C . SER B 1 94 ? 7.266 -4.727 14.727 1 61.84 94 SER B C 1
ATOM 1963 O O . SER B 1 94 ? 6.684 -5.812 14.742 1 61.84 94 SER B O 1
ATOM 1965 N N . GLN B 1 95 ? 8.125 -4.301 15.695 1 58.16 95 GLN B N 1
ATOM 1966 C CA . GLN B 1 95 ? 8.242 -4.969 16.984 1 58.16 95 GLN B CA 1
ATOM 1967 C C . GLN B 1 95 ? 6.922 -4.941 17.75 1 58.16 95 GLN B C 1
ATOM 1969 O O . GLN B 1 95 ? 6.223 -3.924 17.75 1 58.16 95 GLN B O 1
ATOM 1974 N N . GLY B 1 96 ? 6.383 -6.062 18.156 1 56.97 96 GLY B N 1
ATOM 1975 C CA . GLY B 1 96 ? 5.16 -6.211 18.922 1 56.97 96 GLY B CA 1
ATOM 1976 C C . GLY B 1 96 ? 4.023 -6.82 18.125 1 56.97 96 GLY B C 1
ATOM 1977 O O . GLY B 1 96 ? 3.021 -7.258 18.688 1 56.97 96 GLY B O 1
ATOM 1978 N N . VAL B 1 97 ? 4.23 -6.543 16.828 1 56.69 97 VAL B N 1
ATOM 1979 C CA . VAL B 1 97 ? 3.246 -7.199 15.984 1 56.69 97 VAL B CA 1
ATOM 1980 C C . VAL B 1 97 ? 3.795 -8.539 15.5 1 56.69 97 VAL B C 1
ATOM 1982 O O . VAL B 1 97 ? 4.695 -8.578 14.656 1 56.69 97 VAL B O 1
ATOM 1985 N N . GLU B 1 98 ? 3.65 -9.539 16.328 1 69.88 98 GLU B N 1
ATOM 1986 C CA . GLU B 1 98 ? 4.164 -10.836 15.914 1 69.88 98 GLU B CA 1
ATOM 1987 C C . GLU B 1 98 ? 3.033 -11.758 15.453 1 69.88 98 GLU B C 1
ATOM 1989 O O . GLU B 1 98 ? 2.248 -12.234 16.281 1 69.88 98 GLU B O 1
ATOM 1994 N N . PRO B 1 99 ? 2.873 -11.875 14.195 1 77.19 99 PRO B N 1
ATOM 1995 C CA . PRO B 1 99 ? 1.861 -12.812 13.711 1 77.19 99 PRO B CA 1
ATOM 1996 C C . PRO B 1 99 ? 2.025 -14.211 14.289 1 77.19 99 PRO B C 1
ATOM 1998 O O . PRO B 1 99 ? 3.143 -14.625 14.617 1 77.19 99 PRO B O 1
ATOM 2001 N N . SER B 1 100 ? 0.922 -14.812 14.492 1 85.31 100 SER B N 1
ATOM 2002 C CA . SER B 1 100 ? 0.969 -16.203 14.938 1 85.31 100 SER B CA 1
ATOM 2003 C C . SER B 1 100 ? 1.645 -17.094 13.906 1 85.31 100 SER B C 1
ATOM 2005 O O . SER B 1 100 ? 1.726 -16.734 12.727 1 85.31 100 SER B O 1
ATOM 2007 N N . LEU B 1 101 ? 2.1 -18.203 14.383 1 89.5 101 LEU B N 1
ATOM 2008 C CA . LEU B 1 101 ? 2.719 -19.188 13.5 1 89.5 101 LEU B CA 1
ATOM 2009 C C . LEU B 1 101 ? 1.722 -19.703 12.469 1 89.5 101 LEU B C 1
ATOM 2011 O O . LEU B 1 101 ? 2.082 -19.906 11.305 1 89.5 101 LEU B O 1
ATOM 2015 N N . SER B 1 102 ? 0.471 -19.875 12.93 1 92.12 102 SER B N 1
ATOM 2016 C CA . SER B 1 102 ? -0.56 -20.359 12.023 1 92.12 102 SER B CA 1
ATOM 2017 C C . SER B 1 102 ? -0.777 -19.406 10.859 1 92.12 102 SER B C 1
ATOM 2019 O O . SER B 1 102 ? -1.002 -19.844 9.727 1 92.12 102 SER B O 1
ATOM 2021 N N . VAL B 1 103 ? -0.705 -18.125 11.125 1 91.25 103 VAL B N 1
ATOM 2022 C CA . VAL B 1 103 ? -0.873 -17.109 10.078 1 91.25 103 VAL B CA 1
ATOM 2023 C C . VAL B 1 103 ? 0.337 -17.125 9.148 1 91.25 103 VAL B C 1
ATOM 2025 O O . VAL B 1 103 ? 0.187 -17.094 7.926 1 91.25 103 VAL B O 1
ATOM 2028 N N . LEU B 1 104 ? 1.509 -17.203 9.695 1 92.06 104 LEU B N 1
ATOM 2029 C CA . LEU B 1 104 ? 2.736 -17.203 8.906 1 92.06 104 LEU B CA 1
ATOM 2030 C C . LEU B 1 104 ? 2.787 -18.422 7.984 1 92.06 104 LEU B C 1
ATOM 2032 O O . LEU B 1 104 ? 3.287 -18.328 6.859 1 92.06 104 LEU B O 1
ATOM 2036 N N . GLN B 1 105 ? 2.24 -19.516 8.484 1 95.81 105 GLN B N 1
ATOM 2037 C CA . GLN B 1 105 ? 2.248 -20.75 7.711 1 95.81 105 GLN B CA 1
ATOM 2038 C C . GLN B 1 105 ? 1.308 -20.656 6.512 1 95.81 105 GLN B C 1
ATOM 2040 O O . GLN B 1 105 ? 1.396 -21.469 5.582 1 95.81 105 GLN B O 1
ATOM 2045 N N . ARG B 1 106 ? 0.45 -19.688 6.57 1 95.81 106 ARG B N 1
ATOM 2046 C CA . ARG B 1 106 ? -0.504 -19.5 5.48 1 95.81 106 ARG B CA 1
ATOM 2047 C C . ARG B 1 106 ? 0.05 -18.562 4.414 1 95.81 106 ARG B C 1
ATOM 2049 O O . ARG B 1 106 ? -0.598 -18.328 3.395 1 95.81 106 ARG B O 1
ATOM 2056 N N . ILE B 1 107 ? 1.214 -18.047 4.621 1 96.12 107 ILE B N 1
ATOM 2057 C CA . ILE B 1 107 ? 1.876 -17.219 3.617 1 96.12 107 ILE B CA 1
ATOM 2058 C C . ILE B 1 107 ? 2.859 -18.062 2.816 1 96.12 107 ILE B C 1
ATOM 2060 O O . ILE B 1 107 ? 3.873 -18.516 3.35 1 96.12 107 ILE B O 1
ATOM 2064 N N . GLN B 1 108 ? 2.549 -18.344 1.588 1 97.19 108 GLN B N 1
ATOM 2065 C CA . GLN B 1 108 ? 3.412 -19.094 0.682 1 97.19 108 GLN B CA 1
ATOM 2066 C C . GLN B 1 108 ? 4.301 -18.156 -0.13 1 97.19 108 GLN B C 1
ATOM 2068 O O . GLN B 1 108 ? 3.807 -17.359 -0.939 1 97.19 108 GLN B O 1
ATOM 2073 N N . ILE B 1 109 ? 5.566 -18.25 0.062 1 97.25 109 ILE B N 1
ATOM 2074 C CA . ILE B 1 109 ? 6.508 -17.438 -0.699 1 97.25 109 ILE B CA 1
ATOM 2075 C C . ILE B 1 109 ? 6.93 -18.188 -1.963 1 97.25 109 ILE B C 1
ATOM 2077 O O . ILE B 1 109 ? 7.305 -19.359 -1.904 1 97.25 109 ILE B O 1
ATOM 2081 N N . LYS B 1 110 ? 6.754 -17.547 -3.057 1 97.38 110 LYS B N 1
ATOM 2082 C CA . LYS B 1 110 ? 7.215 -18.078 -4.34 1 97.38 110 LYS B CA 1
ATOM 2083 C C . LYS B 1 110 ? 8.305 -17.188 -4.938 1 97.38 110 LYS B C 1
ATOM 2085 O O . LYS B 1 110 ? 8.094 -16 -5.145 1 97.38 110 LYS B O 1
ATOM 2090 N N . TYR B 1 111 ? 9.406 -17.844 -5.164 1 97.31 111 TYR B N 1
ATOM 2091 C CA . TYR B 1 111 ? 10.516 -17.109 -5.773 1 97.31 111 TYR B CA 1
ATOM 2092 C C . TYR B 1 111 ? 10.461 -17.219 -7.293 1 97.31 111 TYR B C 1
ATOM 2094 O O . TYR B 1 111 ? 10.531 -18.328 -7.844 1 97.31 111 TYR B O 1
ATOM 2102 N N . ILE B 1 112 ? 10.297 -16.109 -7.934 1 97.06 112 ILE B N 1
ATOM 2103 C CA . ILE B 1 112 ? 10.273 -15.977 -9.391 1 97.06 112 ILE B CA 1
ATOM 2104 C C . ILE B 1 112 ? 11.273 -14.906 -9.828 1 97.06 112 ILE B C 1
ATOM 2106 O O . ILE B 1 112 ? 11.414 -13.875 -9.172 1 97.06 112 ILE B O 1
ATOM 2110 N N . GLU B 1 113 ? 11.961 -15.109 -10.984 1 95 113 GLU B N 1
ATOM 2111 C CA . GLU B 1 113 ? 13.094 -14.242 -11.281 1 95 113 GLU B CA 1
ATOM 2112 C C . GLU B 1 113 ? 12.836 -13.406 -12.531 1 95 113 GLU B C 1
ATOM 2114 O O . GLU B 1 113 ? 13.562 -12.453 -12.812 1 95 113 GLU B O 1
ATOM 2119 N N . ASP B 1 114 ? 11.797 -13.711 -13.305 1 92.12 114 ASP B N 1
ATOM 2120 C CA . ASP B 1 114 ? 11.578 -12.969 -14.547 1 92.12 114 ASP B CA 1
ATOM 2121 C C . ASP B 1 114 ? 10.094 -12.938 -14.906 1 92.12 114 ASP B C 1
ATOM 2123 O O . ASP B 1 114 ? 9.258 -13.508 -14.195 1 92.12 114 ASP B O 1
ATOM 2127 N N . ASP B 1 115 ? 9.789 -12.266 -15.992 1 88.81 115 ASP B N 1
ATOM 2128 C CA . ASP B 1 115 ? 8.406 -12.078 -16.422 1 88.81 115 ASP B CA 1
ATOM 2129 C C . ASP B 1 115 ? 7.785 -13.391 -16.875 1 88.81 115 ASP B C 1
ATOM 2131 O O . ASP B 1 115 ? 6.578 -13.602 -16.734 1 88.81 115 ASP B O 1
ATOM 2135 N N . GLU B 1 116 ? 8.57 -14.289 -17.453 1 90.44 116 GLU B N 1
ATOM 2136 C CA . GLU B 1 116 ? 8.062 -15.578 -17.906 1 90.44 116 GLU B CA 1
ATOM 2137 C C . GLU B 1 116 ? 7.504 -16.391 -16.734 1 90.44 116 GLU B C 1
ATOM 2139 O O . GLU B 1 116 ? 6.461 -17.047 -16.859 1 90.44 116 GLU B O 1
ATOM 2144 N N . GLY B 1 117 ? 8.227 -16.344 -15.641 1 92.75 117 GLY B N 1
ATOM 2145 C CA . GLY B 1 117 ? 7.746 -17.016 -14.453 1 92.75 117 GLY B CA 1
ATOM 2146 C C . GLY B 1 117 ? 6.41 -16.484 -13.961 1 92.75 117 GLY B C 1
ATOM 2147 O O . GLY B 1 117 ? 5.539 -17.266 -13.555 1 92.75 117 GLY B O 1
ATOM 2148 N N . ILE B 1 118 ? 6.258 -15.219 -13.922 1 91.56 118 ILE B N 1
ATOM 2149 C CA . ILE B 1 118 ? 4.996 -14.602 -13.516 1 91.56 118 ILE B CA 1
ATOM 2150 C C . ILE B 1 118 ? 3.887 -15.023 -14.477 1 91.56 118 ILE B C 1
ATOM 2152 O O . ILE B 1 118 ? 2.785 -15.375 -14.047 1 91.56 118 ILE B O 1
ATOM 2156 N N . ARG B 1 119 ? 4.191 -15.008 -15.758 1 89.06 119 ARG B N 1
ATOM 2157 C CA . ARG B 1 119 ? 3.211 -15.391 -16.766 1 89.06 119 ARG B CA 1
ATOM 2158 C C . ARG B 1 119 ? 2.754 -16.828 -16.578 1 89.06 119 ARG B C 1
ATOM 2160 O O . ARG B 1 119 ? 1.558 -17.125 -16.625 1 89.06 119 ARG B O 1
ATOM 2167 N N . LYS B 1 120 ? 3.668 -17.688 -16.422 1 91.12 120 LYS B N 1
ATOM 2168 C CA . LYS B 1 120 ? 3.355 -19.094 -16.219 1 91.12 120 LYS B CA 1
ATOM 2169 C C . LYS B 1 120 ? 2.484 -19.297 -14.992 1 91.12 120 LYS B C 1
ATOM 2171 O O . LYS B 1 120 ? 1.516 -20.062 -15.023 1 91.12 120 LYS B O 1
ATOM 2176 N N . TYR B 1 121 ? 2.857 -18.641 -13.93 1 90.94 121 TYR B N 1
ATOM 2177 C CA . TYR B 1 121 ? 2.08 -18.75 -12.703 1 90.94 121 TYR B CA 1
ATOM 2178 C C . TYR B 1 121 ? 0.631 -18.344 -12.93 1 90.94 121 TYR B C 1
ATOM 2180 O O . TYR B 1 121 ? -0.293 -19.062 -12.531 1 90.94 121 TYR B O 1
ATOM 2188 N N . PHE B 1 122 ? 0.431 -17.219 -13.539 1 88 122 PHE B N 1
ATOM 2189 C CA . PHE B 1 122 ? -0.919 -16.688 -13.695 1 88 122 PHE B CA 1
ATOM 2190 C C . PHE B 1 122 ? -1.663 -17.406 -14.812 1 88 122 PHE B C 1
ATOM 2192 O O . PHE B 1 122 ? -2.895 -17.453 -14.82 1 88 122 PHE B O 1
ATOM 2199 N N . ALA B 1 123 ? -0.978 -17.969 -15.789 1 86.38 123 ALA B N 1
ATOM 2200 C CA . ALA B 1 123 ? -1.601 -18.797 -16.828 1 86.38 123 ALA B CA 1
ATOM 2201 C C . ALA B 1 123 ? -2.24 -20.047 -16.203 1 86.38 123 ALA B C 1
ATOM 2203 O O . ALA B 1 123 ? -3.279 -20.516 -16.688 1 86.38 123 ALA B O 1
ATOM 2204 N N . ALA B 1 124 ? -1.662 -20.516 -15.188 1 86.5 124 ALA B N 1
ATOM 2205 C CA . ALA B 1 124 ? -2.139 -21.734 -14.555 1 86.5 124 ALA B CA 1
ATOM 2206 C C . ALA B 1 124 ? -3.072 -21.422 -13.391 1 86.5 124 ALA B C 1
ATOM 2208 O O . ALA B 1 124 ? -3.578 -22.328 -12.727 1 86.5 124 ALA B O 1
ATOM 2209 N N . PHE B 1 125 ? -3.291 -20.172 -13.102 1 84.19 125 PHE B N 1
ATOM 2210 C CA . PHE B 1 125 ? -4.043 -19.734 -11.922 1 84.19 125 PHE B CA 1
ATOM 2211 C C . PHE B 1 125 ? -5.438 -20.359 -11.922 1 84.19 125 PHE B C 1
ATOM 2213 O O . PHE B 1 125 ? -5.953 -20.734 -10.867 1 84.19 125 PHE B O 1
ATOM 2220 N N . HIS B 1 126 ? -6.059 -20.469 -13.102 1 80.38 126 HIS B N 1
ATOM 2221 C CA . HIS B 1 126 ? -7.418 -20.984 -13.219 1 80.38 126 HIS B CA 1
ATOM 2222 C C . HIS B 1 126 ? -7.484 -22.469 -12.883 1 80.38 126 HIS B C 1
ATOM 2224 O O . HIS B 1 126 ? -8.57 -23.016 -12.664 1 80.38 126 HIS B O 1
ATOM 2230 N N . LEU B 1 127 ? -6.426 -23.109 -12.883 1 84.56 127 LEU B N 1
ATOM 2231 C CA . LEU B 1 127 ? -6.359 -24.531 -12.609 1 84.56 127 LEU B CA 1
ATOM 2232 C C . LEU B 1 127 ? -6.27 -24.797 -11.109 1 84.56 127 LEU B C 1
ATOM 2234 O O . LEU B 1 127 ? -6.383 -25.938 -10.664 1 84.56 127 LEU B O 1
ATOM 2238 N N . LEU B 1 128 ? -6.074 -23.75 -10.406 1 83.5 128 LEU B N 1
ATOM 2239 C CA . LEU B 1 128 ? -5.922 -23.938 -8.969 1 83.5 128 LEU B CA 1
ATOM 2240 C C . LEU B 1 128 ? -7.227 -24.406 -8.336 1 83.5 128 LEU B C 1
ATOM 2242 O O . LEU B 1 128 ? -8.305 -23.969 -8.727 1 83.5 128 LEU B O 1
ATOM 2246 N N . ASP B 1 129 ? -7.195 -25.406 -7.438 1 84.25 129 ASP B N 1
ATOM 2247 C CA . ASP B 1 129 ? -8.359 -25.891 -6.699 1 84.25 129 ASP B CA 1
ATOM 2248 C C . ASP B 1 129 ? -8.641 -25.016 -5.477 1 84.25 129 ASP B C 1
ATOM 2250 O O . ASP B 1 129 ? -9.797 -24.812 -5.102 1 84.25 129 ASP B O 1
ATOM 2254 N N . ASP B 1 130 ? -7.605 -24.578 -4.934 1 87.88 130 ASP B N 1
ATOM 2255 C CA . ASP B 1 130 ? -7.672 -23.734 -3.75 1 87.88 130 ASP B CA 1
ATOM 2256 C C . ASP B 1 130 ? -7.086 -22.344 -4.031 1 87.88 130 ASP B C 1
ATOM 2258 O O . ASP B 1 130 ? -5.871 -22.156 -3.939 1 87.88 130 ASP B O 1
ATOM 2262 N N . PHE B 1 131 ? -7.973 -21.375 -4.254 1 87.94 131 PHE B N 1
ATOM 2263 C CA . PHE B 1 131 ? -7.52 -20.031 -4.605 1 87.94 131 PHE B CA 1
ATOM 2264 C C . PHE B 1 131 ? -7.035 -19.281 -3.369 1 87.94 131 PHE B C 1
ATOM 2266 O O . PHE B 1 131 ? -7.695 -19.312 -2.328 1 87.94 131 PHE B O 1
ATOM 2273 N N . PRO B 1 132 ? -5.945 -18.719 -3.605 1 93.06 132 PRO B N 1
ATOM 2274 C CA . PRO B 1 132 ? -5.473 -17.906 -2.48 1 93.06 132 PRO B CA 1
ATOM 2275 C C . PRO B 1 132 ? -6.367 -16.703 -2.203 1 93.06 132 PRO B C 1
ATOM 2277 O O . PRO B 1 132 ? -7.113 -16.266 -3.084 1 93.06 132 PRO B O 1
ATOM 2280 N N . ALA B 1 133 ? -6.281 -16.234 -0.966 1 91.94 133 ALA B N 1
ATOM 2281 C CA . ALA B 1 133 ? -7 -15 -0.616 1 91.94 133 ALA B CA 1
ATOM 2282 C C . ALA B 1 133 ? -6.422 -13.797 -1.353 1 91.94 133 ALA B C 1
ATOM 2284 O O . ALA B 1 133 ? -7.141 -12.844 -1.656 1 91.94 133 ALA B O 1
ATOM 2285 N N . ALA B 1 134 ? -5.105 -13.891 -1.577 1 93.25 134 ALA B N 1
ATOM 2286 C CA . ALA B 1 134 ? -4.418 -12.828 -2.312 1 93.25 134 ALA B CA 1
ATOM 2287 C C . ALA B 1 134 ? -3.139 -13.352 -2.961 1 93.25 134 ALA B C 1
ATOM 2289 O O . ALA B 1 134 ? -2.508 -14.281 -2.447 1 93.25 134 ALA B O 1
ATOM 2290 N N . VAL B 1 135 ? -2.859 -12.758 -4.09 1 94.69 135 VAL B N 1
ATOM 2291 C CA . VAL B 1 135 ? -1.54 -12.891 -4.695 1 94.69 135 VAL B CA 1
ATOM 2292 C C . VAL B 1 135 ? -0.819 -11.547 -4.668 1 94.69 135 VAL B C 1
ATOM 2294 O O . VAL B 1 135 ? -1.365 -10.531 -5.105 1 94.69 135 VAL B O 1
ATOM 2297 N N . ILE B 1 136 ? 0.338 -11.555 -4.078 1 96.06 136 ILE B N 1
ATOM 2298 C CA . ILE B 1 136 ? 1.146 -10.344 -3.938 1 96.06 136 ILE B CA 1
ATOM 2299 C C . ILE B 1 136 ? 2.412 -10.469 -4.781 1 96.06 136 ILE B C 1
ATOM 2301 O O . ILE B 1 136 ? 3.117 -11.477 -4.707 1 96.06 136 ILE B O 1
ATOM 2305 N N . VAL B 1 137 ? 2.643 -9.484 -5.621 1 95.06 137 VAL B N 1
ATOM 2306 C CA . VAL B 1 137 ? 3.857 -9.453 -6.43 1 95.06 137 VAL B CA 1
ATOM 2307 C C . VAL B 1 137 ? 4.719 -8.258 -6.027 1 95.06 137 VAL B C 1
ATOM 2309 O O . VAL B 1 137 ? 4.352 -7.105 -6.277 1 95.06 137 VAL B O 1
ATOM 2312 N N . ASP B 1 138 ? 5.859 -8.523 -5.41 1 95.38 138 ASP B N 1
ATOM 2313 C CA . ASP B 1 138 ? 6.777 -7.484 -4.957 1 95.38 138 ASP B CA 1
ATOM 2314 C C . ASP B 1 138 ? 7.719 -7.051 -6.082 1 95.38 138 ASP B C 1
ATOM 2316 O O . ASP B 1 138 ? 8.422 -7.879 -6.66 1 95.38 138 ASP B O 1
ATOM 2320 N N . ASP B 1 139 ? 7.793 -5.723 -6.344 1 91.19 139 ASP B N 1
ATOM 2321 C CA . ASP B 1 139 ? 8.648 -5.113 -7.355 1 91.19 139 ASP B CA 1
ATOM 2322 C C . ASP B 1 139 ? 8.352 -5.684 -8.742 1 91.19 139 ASP B C 1
ATOM 2324 O O . ASP B 1 139 ? 9.266 -6.152 -9.43 1 91.19 139 ASP B O 1
ATOM 2328 N N . PHE B 1 140 ? 7.121 -5.477 -9.156 1 91.12 140 PHE B N 1
ATOM 2329 C CA . PHE B 1 140 ? 6.582 -6.07 -10.375 1 91.12 140 PHE B CA 1
ATOM 2330 C C . PHE B 1 140 ? 7.398 -5.645 -11.586 1 91.12 140 PHE B C 1
ATOM 2332 O O . PHE B 1 140 ? 7.723 -6.469 -12.445 1 91.12 140 PHE B O 1
ATOM 2339 N N . THR B 1 141 ? 7.742 -4.402 -11.664 1 86.12 141 THR B N 1
ATOM 2340 C CA . THR B 1 141 ? 8.43 -3.889 -12.844 1 86.12 141 THR B CA 1
ATOM 2341 C C . THR B 1 141 ? 9.836 -4.477 -12.945 1 86.12 141 THR B C 1
ATOM 2343 O O . THR B 1 141 ? 10.422 -4.516 -14.023 1 86.12 141 THR B O 1
ATOM 2346 N N . GLY B 1 142 ? 10.305 -4.914 -11.859 1 87.12 142 GLY B N 1
ATOM 2347 C CA . GLY B 1 142 ? 11.641 -5.473 -11.844 1 87.12 142 GLY B CA 1
ATOM 2348 C C . GLY B 1 142 ? 11.75 -6.801 -12.57 1 87.12 142 GLY B C 1
ATOM 2349 O O . GLY B 1 142 ? 12.852 -7.254 -12.891 1 87.12 142 GLY B O 1
ATOM 2350 N N . PHE B 1 143 ? 10.648 -7.402 -12.852 1 88.69 143 PHE B N 1
ATOM 2351 C CA . PHE B 1 143 ? 10.648 -8.703 -13.516 1 88.69 143 PHE B CA 1
ATOM 2352 C C . PHE B 1 143 ? 10.812 -8.547 -15.023 1 88.69 143 PHE B C 1
ATOM 2354 O O . PHE B 1 143 ? 11.078 -9.523 -15.727 1 88.69 143 PHE B O 1
ATOM 2361 N N . PHE B 1 144 ? 10.656 -7.293 -15.461 1 83.81 144 PHE B N 1
ATOM 2362 C CA . PHE B 1 144 ? 10.609 -7.098 -16.906 1 83.81 144 PHE B CA 1
ATOM 2363 C C . PHE B 1 144 ? 11.906 -6.477 -17.406 1 83.81 144 PHE B C 1
ATOM 2365 O O . PHE B 1 144 ? 12.469 -5.59 -16.766 1 83.81 144 PHE B O 1
ATOM 2372 N N . SER B 1 145 ? 12.352 -7.051 -18.406 1 77.19 145 SER B N 1
ATOM 2373 C CA . SER B 1 145 ? 13.531 -6.484 -19.047 1 77.19 145 SER B CA 1
ATOM 2374 C C . SER B 1 145 ? 13.219 -5.137 -19.688 1 77.19 145 SER B C 1
ATOM 2376 O O . SER B 1 145 ? 12.055 -4.781 -19.859 1 77.19 145 SER B O 1
ATOM 2378 N N . GLU B 1 146 ? 14.281 -4.441 -20 1 73.06 146 GLU B N 1
ATOM 2379 C CA . GLU B 1 146 ? 14.125 -3.152 -20.672 1 73.06 146 GLU B CA 1
ATOM 2380 C C . GLU B 1 146 ? 13.336 -3.297 -21.969 1 73.06 146 GLU B C 1
ATOM 2382 O O . GLU B 1 146 ? 12.539 -2.424 -22.312 1 73.06 146 GLU B O 1
ATOM 2387 N N . ARG B 1 147 ? 13.617 -4.379 -22.734 1 69.56 147 ARG B N 1
ATOM 2388 C CA . ARG B 1 147 ? 12.922 -4.605 -24 1 69.56 147 ARG B CA 1
ATOM 2389 C C . ARG B 1 147 ? 11.422 -4.746 -23.781 1 69.56 147 ARG B C 1
ATOM 2391 O O . ARG B 1 147 ? 10.625 -4.188 -24.531 1 69.56 147 ARG B O 1
ATOM 2398 N N . CYS B 1 148 ? 11.055 -5.484 -22.766 1 69.06 148 CYS B N 1
ATOM 2399 C CA . CYS B 1 148 ? 9.648 -5.703 -22.469 1 69.06 148 CYS B CA 1
ATOM 2400 C C . CYS B 1 148 ? 8.984 -4.406 -22.016 1 69.06 148 CYS B C 1
ATOM 2402 O O . CYS B 1 148 ? 7.82 -4.16 -22.344 1 69.06 148 CYS B O 1
ATOM 2404 N N . TYR B 1 149 ? 9.82 -3.699 -21.375 1 67.25 149 TYR B N 1
ATOM 2405 C CA . TYR B 1 149 ? 9.281 -2.426 -20.906 1 67.25 149 TYR B CA 1
ATOM 2406 C C . TYR B 1 149 ? 8.883 -1.535 -22.078 1 67.25 149 TYR B C 1
ATOM 2408 O O . TYR B 1 149 ? 7.844 -0.874 -22.031 1 67.25 149 TYR B O 1
ATOM 2416 N N . HIS B 1 150 ? 9.664 -1.532 -23.062 1 68.25 150 HIS B N 1
ATOM 2417 C CA . HIS B 1 150 ? 9.406 -0.706 -24.234 1 68.25 150 HIS B CA 1
ATOM 2418 C C . HIS B 1 150 ? 8.156 -1.174 -24.969 1 68.25 150 HIS B C 1
ATOM 2420 O O . HIS B 1 150 ? 7.41 -0.358 -25.516 1 68.25 150 HIS B O 1
ATOM 2426 N N . PHE B 1 151 ? 7.984 -2.42 -24.969 1 66.38 151 PHE B N 1
ATOM 2427 C CA . PHE B 1 151 ? 6.797 -2.979 -25.609 1 66.38 151 PHE B CA 1
ATOM 2428 C C . PHE B 1 151 ? 5.531 -2.49 -24.906 1 66.38 151 PHE B C 1
ATOM 2430 O O . PHE B 1 151 ? 4.559 -2.115 -25.578 1 66.38 151 PHE B O 1
ATOM 2437 N N . PHE B 1 152 ? 5.535 -2.355 -23.672 1 68.12 152 PHE B N 1
ATOM 2438 C CA . PHE B 1 152 ? 4.352 -1.964 -22.922 1 68.12 152 PHE B CA 1
ATOM 2439 C C . PHE B 1 152 ? 4.117 -0.461 -23.016 1 68.12 152 PHE B C 1
ATOM 2441 O O . PHE B 1 152 ? 2.975 -0.005 -23.016 1 68.12 152 PHE B O 1
ATOM 2448 N N . LEU B 1 153 ? 5.211 0.212 -23.109 1 63.66 153 LEU B N 1
ATOM 2449 C CA . LEU B 1 153 ? 5.102 1.658 -23.266 1 63.66 153 LEU B CA 1
ATOM 2450 C C . LEU B 1 153 ? 4.582 2.018 -24.656 1 63.66 153 LEU B C 1
ATOM 2452 O O . LEU B 1 153 ? 3.838 2.988 -24.812 1 63.66 153 LEU B O 1
ATOM 2456 N N . SER B 1 154 ? 5.094 1.388 -25.594 1 59.53 154 SER B N 1
ATOM 2457 C CA . SER B 1 154 ? 4.73 1.679 -26.984 1 59.53 154 SER B CA 1
ATOM 2458 C C . SER B 1 154 ? 3.271 1.331 -27.25 1 59.53 154 SER B C 1
ATOM 2460 O O . SER B 1 154 ? 2.67 1.848 -28.188 1 59.53 154 SER B O 1
ATOM 2462 N N . ALA B 1 155 ? 2.715 0.449 -26.562 1 53.62 155 ALA B N 1
ATOM 2463 C CA . ALA B 1 155 ? 1.317 0.095 -26.797 1 53.62 155 ALA B CA 1
ATOM 2464 C C . ALA B 1 155 ? 0.386 1.222 -26.359 1 53.62 155 ALA B C 1
ATOM 2466 O O . ALA B 1 155 ? -0.802 1.217 -26.688 1 53.62 155 ALA B O 1
ATOM 2467 N N . ASP B 1 156 ? 0.72 2.105 -25.484 1 50.66 156 ASP B N 1
ATOM 2468 C CA . ASP B 1 156 ? -0.074 3.262 -25.078 1 50.66 156 ASP B CA 1
ATOM 2469 C C . ASP B 1 156 ? -0.026 4.359 -26.141 1 50.66 156 ASP B C 1
ATOM 2471 O O . ASP B 1 156 ? -0.778 5.332 -26.078 1 50.66 156 ASP B O 1
ATOM 2475 N N . HIS B 1 157 ? 0.876 4.406 -27.125 1 43.81 157 HIS B N 1
ATOM 2476 C CA . HIS B 1 157 ? 0.835 5.293 -28.281 1 43.81 157 HIS B CA 1
ATOM 2477 C C . HIS B 1 157 ? 0.203 4.602 -29.484 1 43.81 157 HIS B C 1
ATOM 2479 O O . HIS B 1 157 ? 0.426 3.408 -29.703 1 43.81 157 HIS B O 1
#